Protein AF-0000000078881875 (afdb_homodimer)

Secondary structure (DSSP, 8-state):
-PPBPP-SEEESSSEEEEES--SS-EEEEEEEE--SSS-EEEEEEES-TTTEEEESSEEEEPTT-EEEEEEEEPP----TTS----EEEEEEEEPPSS---HHHHHHH--GGG-EEEEEEEEEE-----/-PPBPP-SEEESSSEEEEES--SS-EEEEEEEE--SSS-EEEEEEES-TTTEEEESSEEEEPTT-EEEEEEEEPP----TTS----EEEEEEEEPPSS---HHHHHHH--GGG-EEEEEEEEEE-----

InterPro domains:
  IPR000535 Major sperm protein (MSP) domain [PF00635] (8-108)
  IPR000535 Major sperm protein (MSP) domain [PS50202] (7-124)
  IPR008962 PapD-like superfamily [SSF49354] (3-127)
  IPR013783 Immunoglobulin-like fold [G3DSA:2.60.40.10] (1-125)
  IPR016763 Vesicle-associated membrane-protein-associated protein [PTHR10809] (6-127)

pLDDT: mean 89.86, std 11.67, range [42.72, 98.88]

Structure (mmCIF, N/CA/C/O backbone):
data_AF-0000000078881875-model_v1
#
loop_
_entity.id
_entity.type
_entity.pdbx_description
1 polymer 'MSP domain-containing protein'
#
loop_
_atom_site.group_PDB
_atom_site.id
_atom_site.type_symbol
_atom_site.label_atom_id
_atom_site.label_alt_id
_atom_site.label_comp_id
_atom_site.label_asym_id
_atom_site.label_entity_id
_atom_site.label_seq_id
_atom_site.pdbx_PDB_ins_code
_atom_site.Cartn_x
_atom_site.Cartn_y
_atom_site.Cartn_z
_atom_site.occupancy
_atom_site.B_iso_or_equiv
_atom_site.auth_seq_id
_atom_site.auth_comp_id
_atom_site.auth_asym_id
_atom_site.auth_atom_id
_atom_site.pdbx_PDB_model_num
ATOM 1 N N . MET A 1 1 ? -17.672 29.766 4.898 1 43.81 1 MET A N 1
ATOM 2 C CA . MET A 1 1 ? -17.312 29.375 6.262 1 43.81 1 MET A CA 1
ATOM 3 C C . MET A 1 1 ? -15.859 28.938 6.348 1 43.81 1 MET A C 1
ATOM 5 O O . MET A 1 1 ? -15.305 28.422 5.375 1 43.81 1 MET A O 1
ATOM 9 N N . ALA A 1 2 ? -15.109 29.375 7.23 1 56.81 2 ALA A N 1
ATOM 10 C CA . ALA A 1 2 ? -13.664 29.172 7.273 1 56.81 2 ALA A CA 1
ATOM 11 C C . ALA A 1 2 ? -13.32 27.688 7.422 1 56.81 2 ALA A C 1
ATOM 13 O O . ALA A 1 2 ? -14.008 26.953 8.133 1 56.81 2 ALA A O 1
ATOM 14 N N . LYS A 1 3 ? -12.555 27.094 6.582 1 71.88 3 LYS A N 1
ATOM 15 C CA . LYS A 1 3 ? -12.148 25.688 6.656 1 71.88 3 LYS A CA 1
ATOM 16 C C . LYS A 1 3 ? -11.555 25.359 8.023 1 71.88 3 LYS A C 1
ATOM 18 O O . LYS A 1 3 ? -10.82 26.172 8.602 1 71.88 3 LYS A O 1
ATOM 23 N N . GLN A 1 4 ? -12.047 24.406 8.586 1 83.56 4 GLN A N 1
ATOM 24 C CA . GLN A 1 4 ? -11.547 24 9.891 1 83.56 4 GLN A CA 1
ATOM 25 C C . GLN A 1 4 ? -10.055 23.703 9.844 1 83.56 4 GLN A C 1
ATOM 27 O O . GLN A 1 4 ? -9.555 23.125 8.883 1 83.56 4 GLN A O 1
ATOM 32 N N . GLU A 1 5 ? -9.43 24.172 10.906 1 90.31 5 GLU A N 1
ATOM 33 C CA . GLU A 1 5 ? -7.988 23.938 11.008 1 90.31 5 GLU A CA 1
ATOM 34 C C . GLU A 1 5 ? -7.68 22.484 11.305 1 90.31 5 GLU A C 1
ATOM 36 O O . GLU A 1 5 ? -8.367 21.844 12.094 1 90.31 5 GLU A O 1
ATOM 41 N N . GLN A 1 6 ? -6.617 21.984 10.781 1 95 6 GLN A N 1
ATOM 42 C CA . GLN A 1 6 ? -6.168 20.609 10.992 1 95 6 GLN A CA 1
ATOM 43 C C . GLN A 1 6 ? -5.809 20.375 12.453 1 95 6 GLN A C 1
ATOM 45 O O . GLN A 1 6 ? -4.969 21.078 13.016 1 95 6 GLN A O 1
ATOM 50 N N . VAL A 1 7 ? -6.418 19.391 13.008 1 95.88 7 VAL A N 1
ATOM 51 C CA . VAL A 1 7 ? -6.211 19.109 14.43 1 95.88 7 VAL A CA 1
ATOM 52 C C . VAL A 1 7 ? -4.945 18.281 14.609 1 95.88 7 VAL A C 1
ATOM 54 O O . VAL A 1 7 ? -4.246 18.406 15.617 1 95.88 7 VAL A O 1
ATOM 57 N N . LEU A 1 8 ? -4.652 17.438 13.656 1 97.94 8 LEU A N 1
ATOM 58 C CA . LEU A 1 8 ? -3.475 16.578 13.781 1 97.94 8 LEU A CA 1
ATOM 59 C C . LEU A 1 8 ? -2.203 17.359 13.469 1 97.94 8 LEU A C 1
ATOM 61 O O . LEU A 1 8 ? -2.197 18.219 12.57 1 97.94 8 LEU A O 1
ATOM 65 N N . LYS A 1 9 ? -1.218 17.047 14.219 1 98.5 9 LYS A N 1
ATOM 66 C CA . LYS A 1 9 ? 0.11 17.562 13.906 1 98.5 9 LYS A CA 1
ATOM 67 C C . LYS A 1 9 ? 0.869 16.609 12.977 1 98.5 9 LYS A C 1
ATOM 69 O O . LYS A 1 9 ? 1.176 15.484 13.352 1 98.5 9 LYS A O 1
ATOM 74 N N . LEU A 1 10 ? 1.116 17.109 11.828 1 98.56 10 LEU A N 1
ATOM 75 C CA . LEU A 1 10 ? 1.811 16.312 10.836 1 98.56 10 LEU A CA 1
ATOM 76 C C . LEU A 1 10 ? 3.312 16.562 10.867 1 98.56 10 LEU A C 1
ATOM 78 O O . LEU A 1 10 ? 3.742 17.719 11.023 1 98.56 10 LEU A O 1
ATOM 82 N N . ASP A 1 11 ? 4.031 15.492 10.805 1 98.44 11 ASP A N 1
ATOM 83 C CA . ASP A 1 11 ? 5.484 15.586 10.688 1 98.44 11 ASP A CA 1
ATOM 84 C C . ASP A 1 11 ? 6.008 14.656 9.594 1 98.44 11 ASP A C 1
ATOM 86 O O . ASP A 1 11 ? 6 13.43 9.758 1 98.44 11 ASP A O 1
ATOM 90 N N . PRO A 1 12 ? 6.605 15.164 8.57 1 98.06 12 PRO A N 1
ATOM 91 C CA . PRO A 1 12 ? 6.754 16.578 8.203 1 98.06 12 PRO A CA 1
ATOM 92 C C . PRO A 1 12 ? 5.418 17.25 7.926 1 98.06 12 PRO A C 1
ATOM 94 O O . PRO A 1 12 ? 4.434 16.578 7.602 1 98.06 12 PRO A O 1
ATOM 97 N N . ALA A 1 13 ? 5.379 18.594 7.879 1 96.06 13 ALA A N 1
ATOM 98 C CA . ALA A 1 13 ? 4.117 19.328 7.848 1 96.06 13 ALA A CA 1
ATOM 99 C C . ALA A 1 13 ? 3.754 19.734 6.422 1 96.06 13 ALA A C 1
ATOM 101 O O . ALA A 1 13 ? 2.572 19.828 6.078 1 96.06 13 ALA A O 1
ATOM 102 N N . ILE A 1 14 ? 4.766 19.906 5.602 1 95.69 14 ILE A N 1
ATOM 103 C CA . ILE A 1 14 ? 4.445 20.578 4.34 1 95.69 14 ILE A CA 1
ATOM 104 C C . ILE A 1 14 ? 4.984 19.75 3.172 1 95.69 14 ILE A C 1
ATOM 106 O O . ILE A 1 14 ? 4.453 19.812 2.061 1 95.69 14 ILE A O 1
ATOM 110 N N . GLU A 1 15 ? 6.094 19 3.463 1 96.94 15 GLU A N 1
ATOM 111 C CA . GLU A 1 15 ? 6.746 18.328 2.352 1 96.94 15 GLU A CA 1
ATOM 112 C C . GLU A 1 15 ? 7.129 16.891 2.729 1 96.94 15 GLU A C 1
ATOM 114 O O . GLU A 1 15 ? 7.688 16.656 3.803 1 96.94 15 GLU A O 1
ATOM 119 N N . LEU A 1 16 ? 6.844 16.016 1.847 1 97.19 16 LEU A N 1
ATOM 120 C CA . LEU A 1 16 ? 7.328 14.648 1.956 1 97.19 16 LEU A CA 1
ATOM 121 C C . LEU A 1 16 ? 8.492 14.406 1.002 1 97.19 16 LEU A C 1
ATOM 123 O O . LEU A 1 16 ? 8.352 14.562 -0.212 1 97.19 16 LEU A O 1
ATOM 127 N N . LYS A 1 17 ? 9.562 14.031 1.502 1 96.56 17 LYS A N 1
ATOM 128 C CA . LYS A 1 17 ? 10.773 13.867 0.701 1 96.56 17 LYS A CA 1
ATOM 129 C C . LYS A 1 17 ? 11.023 12.391 0.388 1 96.56 17 LYS A C 1
ATOM 131 O O . LYS A 1 17 ? 10.836 11.531 1.248 1 96.56 17 LYS A O 1
ATOM 136 N N . PHE A 1 18 ? 11.359 12.156 -0.786 1 96.44 18 PHE A N 1
ATOM 137 C CA . PHE A 1 18 ? 11.781 10.844 -1.264 1 96.44 18 PHE A CA 1
ATOM 138 C C . PHE A 1 18 ? 13.188 10.906 -1.849 1 96.44 18 PHE A C 1
ATOM 140 O O . PHE A 1 18 ? 13.461 11.711 -2.744 1 96.44 18 PHE A O 1
ATOM 147 N N . A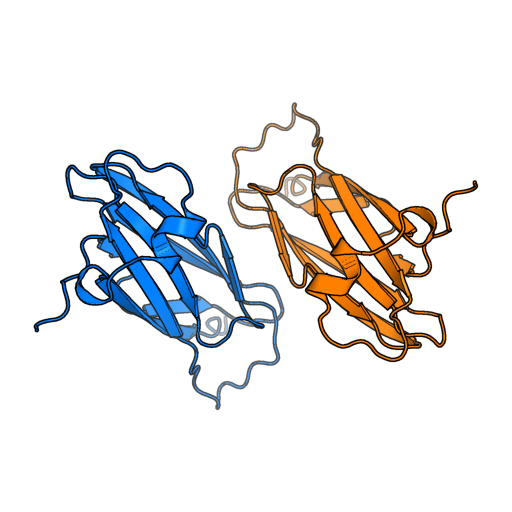RG A 1 19 ? 14.016 10 -1.391 1 94.31 19 ARG A N 1
ATOM 148 C CA . ARG A 1 19 ? 15.398 10.008 -1.841 1 94.31 19 ARG A CA 1
ATOM 149 C C . ARG A 1 19 ? 15.648 8.906 -2.865 1 94.31 19 ARG A C 1
ATOM 151 O O . ARG A 1 19 ? 15.461 7.727 -2.57 1 94.31 19 ARG A O 1
ATOM 158 N N . GLY A 1 20 ? 16.156 9.328 -4.004 1 91.5 20 GLY A N 1
ATOM 159 C CA . GLY A 1 20 ? 16.406 8.406 -5.094 1 91.5 20 GLY A CA 1
ATOM 160 C C . GLY A 1 20 ? 17.562 7.457 -4.816 1 91.5 20 GLY A C 1
ATOM 161 O O . GLY A 1 20 ? 18.078 7.41 -3.697 1 91.5 20 GLY A O 1
ATOM 162 N N . PRO A 1 21 ? 17.844 6.648 -5.949 1 91 21 PRO A N 1
ATOM 163 C CA . PRO A 1 21 ? 17.688 6.781 -7.402 1 91 21 PRO A CA 1
ATOM 164 C C . PRO A 1 21 ? 16.328 6.293 -7.891 1 91 21 PRO A C 1
ATOM 166 O O . PRO A 1 21 ? 16.094 6.215 -9.102 1 91 21 PRO A O 1
ATOM 169 N N . PHE A 1 22 ? 15.375 5.879 -7.195 1 93.5 22 PHE A N 1
ATOM 170 C CA . PHE A 1 22 ? 13.984 5.543 -7.449 1 93.5 22 PHE A CA 1
ATOM 171 C C . PHE A 1 22 ? 13.875 4.289 -8.305 1 93.5 22 PHE A C 1
ATOM 173 O O . PHE A 1 22 ? 12.914 4.125 -9.062 1 93.5 22 PHE A O 1
ATOM 180 N N . THR A 1 23 ? 14.945 3.504 -8.336 1 92.19 23 THR A N 1
ATOM 181 C CA . THR A 1 23 ? 14.93 2.246 -9.078 1 92.19 23 THR A CA 1
ATOM 182 C C . THR A 1 23 ? 14.273 1.143 -8.25 1 92.19 23 THR A C 1
ATOM 184 O O . THR A 1 23 ? 13.953 0.075 -8.773 1 92.19 23 THR A O 1
ATOM 187 N N . GLU A 1 24 ? 14.148 1.383 -7.012 1 92.12 24 GLU A N 1
ATOM 188 C CA . GLU A 1 24 ? 13.422 0.524 -6.082 1 92.12 24 GLU A CA 1
ATOM 189 C C . GLU A 1 24 ? 12.367 1.313 -5.312 1 92.12 24 GLU A C 1
ATOM 191 O O . GLU A 1 24 ? 12.312 2.541 -5.406 1 92.12 24 GLU A O 1
ATOM 196 N N . VAL A 1 25 ? 11.602 0.597 -4.629 1 94.75 25 VAL A N 1
ATOM 197 C CA . VAL A 1 25 ? 10.602 1.271 -3.811 1 94.75 25 VAL A CA 1
ATOM 198 C C . VAL A 1 25 ? 11.289 2.197 -2.811 1 94.75 25 VAL A C 1
ATOM 200 O O . VAL A 1 25 ? 12.258 1.803 -2.152 1 94.75 25 VAL A O 1
ATOM 203 N N . VAL A 1 26 ? 10.828 3.436 -2.729 1 96.06 26 VAL A N 1
ATOM 204 C CA . VAL A 1 26 ? 11.336 4.406 -1.764 1 96.06 26 VAL A CA 1
ATOM 205 C C . VAL A 1 26 ? 10.266 4.707 -0.721 1 96.06 26 VAL A C 1
ATOM 207 O O . VAL A 1 26 ? 9.109 4.965 -1.066 1 96.06 26 VAL A O 1
ATOM 210 N N . THR A 1 27 ? 10.648 4.668 0.576 1 96.38 27 THR A N 1
ATOM 211 C CA . THR A 1 27 ? 9.68 4.898 1.641 1 96.38 27 THR A CA 1
ATOM 212 C C . THR A 1 27 ? 9.961 6.223 2.352 1 96.38 27 THR A C 1
ATOM 214 O O . THR A 1 27 ? 11.117 6.547 2.633 1 96.38 27 THR A O 1
ATOM 217 N N . SER A 1 28 ? 8.961 6.988 2.52 1 97.06 28 SER A N 1
ATOM 218 C CA . SER A 1 28 ? 8.953 8.133 3.418 1 97.06 28 SER A CA 1
ATOM 219 C C . SER A 1 28 ? 7.922 7.957 4.531 1 97.06 28 SER A C 1
ATOM 221 O O . SER A 1 28 ? 6.934 7.242 4.355 1 97.06 28 SER A O 1
ATOM 223 N N . SER A 1 29 ? 8.188 8.539 5.609 1 97.06 29 SER A N 1
ATOM 224 C CA . SER A 1 29 ? 7.293 8.375 6.754 1 97.06 29 SER A CA 1
ATOM 225 C C . SER A 1 29 ? 6.602 9.695 7.102 1 97.06 29 SER A C 1
ATOM 227 O O . SER A 1 29 ? 7.219 10.758 7.043 1 97.06 29 SER A O 1
ATOM 229 N N . LEU A 1 30 ? 5.371 9.609 7.516 1 98 30 LEU A N 1
ATOM 230 C CA . LEU A 1 30 ? 4.555 10.719 7.992 1 98 30 LEU A CA 1
ATOM 231 C C . LEU A 1 30 ? 3.969 10.414 9.367 1 98 30 LEU A C 1
ATOM 233 O O . LEU A 1 30 ? 3.225 9.438 9.523 1 98 30 LEU A O 1
ATOM 237 N N . ARG A 1 31 ? 4.305 11.164 10.289 1 98.56 31 ARG A N 1
ATOM 238 C CA . ARG A 1 31 ? 3.764 10.992 11.641 1 98.56 31 ARG A CA 1
ATOM 239 C C . ARG A 1 31 ? 2.547 11.883 11.859 1 98.56 31 ARG A C 1
ATOM 241 O O . ARG A 1 31 ? 2.604 13.086 11.617 1 98.56 31 ARG A O 1
ATOM 248 N N . LEU A 1 32 ? 1.487 11.328 12.305 1 98.56 32 LEU A N 1
ATOM 249 C CA . LEU A 1 32 ? 0.265 12.031 12.672 1 98.56 32 LEU A CA 1
ATOM 250 C C . LEU A 1 32 ? 0.053 11.992 14.188 1 98.56 32 LEU A C 1
ATOM 252 O O . LEU A 1 32 ? -0.296 10.953 14.742 1 98.56 32 LEU A O 1
ATOM 256 N N . ALA A 1 33 ? 0.194 13.109 14.797 1 98.88 33 ALA A N 1
ATOM 257 C CA . ALA A 1 33 ? 0.025 13.18 16.25 1 98.88 33 ALA A CA 1
ATOM 258 C C . ALA A 1 33 ? -1.267 13.906 16.609 1 98.88 33 ALA A C 1
ATOM 260 O O . ALA A 1 33 ? -1.594 14.938 16.016 1 98.88 33 ALA A O 1
ATOM 261 N N . ASN A 1 34 ? -2 13.391 17.578 1 98.69 34 ASN A N 1
ATOM 262 C CA . ASN A 1 34 ? -3.266 13.938 18.047 1 98.69 34 ASN A CA 1
ATOM 263 C C . ASN A 1 34 ? -3.104 14.641 19.406 1 98.69 34 ASN A C 1
ATOM 265 O O . ASN A 1 34 ? -3.047 13.984 20.438 1 98.69 34 ASN A O 1
ATOM 269 N N . PRO A 1 35 ? -3.025 15.914 19.344 1 98.44 35 PRO A N 1
ATOM 270 C CA . PRO A 1 35 ? -2.861 16.625 20.609 1 98.44 35 PRO A CA 1
ATOM 271 C C . PRO A 1 35 ? -4.18 16.812 21.359 1 98.44 35 PRO A C 1
ATOM 273 O O . PRO A 1 35 ? -4.191 17.344 22.469 1 98.44 35 PRO A O 1
ATOM 276 N N . SER A 1 36 ? -5.227 16.422 20.797 1 97.56 36 SER A N 1
ATOM 277 C CA . SER A 1 36 ? -6.539 16.672 21.375 1 97.56 36 SER A CA 1
ATOM 278 C C . SER A 1 36 ? -6.941 15.547 22.328 1 97.56 36 SER A C 1
ATOM 280 O O . SER A 1 36 ? -6.203 14.578 22.5 1 97.56 36 SER A O 1
ATOM 282 N N . GLU A 1 37 ? -8.133 15.742 22.969 1 97.19 37 GLU A N 1
ATOM 283 C CA . GLU A 1 37 ? -8.672 14.758 23.891 1 97.19 37 GLU A CA 1
ATOM 284 C C . GLU A 1 37 ? -9.758 13.914 23.25 1 97.19 37 GLU A C 1
ATOM 286 O O . GLU A 1 37 ? -10.469 13.172 23.922 1 97.19 37 GLU A O 1
ATOM 291 N N . LYS A 1 38 ? -9.867 14.062 21.984 1 94.88 38 LYS A N 1
ATOM 292 C CA . LYS A 1 38 ? -10.859 13.32 21.219 1 94.88 38 LYS A CA 1
ATOM 293 C C . LYS A 1 38 ? -10.195 12.383 20.219 1 94.88 38 LYS A C 1
ATOM 295 O O . LYS A 1 38 ? -9.062 12.617 19.797 1 94.88 38 LYS A O 1
ATOM 300 N N . ARG A 1 39 ? -10.922 11.391 19.844 1 94.81 39 ARG A N 1
ATOM 301 C CA . ARG A 1 39 ? -10.461 10.523 18.766 1 94.81 39 ARG A CA 1
ATOM 302 C C . ARG A 1 39 ? -10.562 11.234 17.422 1 94.81 39 ARG A C 1
ATOM 304 O O . ARG A 1 39 ? -11.539 11.945 17.156 1 94.81 39 ARG A O 1
ATOM 311 N N . VAL A 1 40 ? -9.602 11.086 16.594 1 94.38 40 VAL A N 1
ATOM 312 C CA . VAL A 1 40 ? -9.57 11.75 15.297 1 94.38 40 VAL A CA 1
ATOM 313 C C . VAL A 1 40 ? -9.438 10.711 14.188 1 94.38 40 VAL A C 1
ATOM 315 O O . VAL A 1 40 ? -8.523 9.891 14.195 1 94.38 40 VAL A O 1
ATOM 318 N N . CYS A 1 41 ? -10.328 10.695 13.281 1 93.44 41 CYS A N 1
ATOM 319 C CA . CYS A 1 41 ? -10.234 9.867 12.078 1 93.44 41 CYS A CA 1
ATOM 320 C C . CYS A 1 41 ? -9.391 10.547 11.016 1 93.44 41 CYS A C 1
ATOM 322 O O . CYS A 1 41 ? -9.422 11.766 10.875 1 93.44 41 CYS A O 1
ATOM 324 N N . PHE A 1 42 ? -8.664 9.773 10.312 1 95.94 42 PHE A N 1
ATOM 325 C CA . PHE A 1 42 ? -7.895 10.359 9.219 1 95.94 42 PHE A CA 1
ATOM 326 C C . PHE A 1 42 ? -8.023 9.516 7.957 1 95.94 42 PHE A C 1
ATOM 328 O O . PHE A 1 42 ? -8.281 8.312 8.031 1 95.94 42 PHE A O 1
ATOM 335 N N . LYS A 1 43 ? -7.84 10.109 6.805 1 96 43 LYS A N 1
ATOM 336 C CA . LYS A 1 43 ? -7.645 9.523 5.48 1 96 43 LYS A CA 1
ATOM 337 C C . LYS A 1 43 ? -6.516 10.227 4.73 1 96 43 LYS A C 1
ATOM 339 O O . LYS A 1 43 ? -6.426 11.453 4.738 1 96 43 LYS A O 1
ATOM 344 N N . VAL A 1 44 ? -5.656 9.484 4.156 1 97.38 44 VAL A N 1
ATOM 345 C CA . VAL A 1 44 ? -4.582 10.023 3.324 1 97.38 44 VAL A CA 1
ATOM 346 C C . VAL A 1 44 ? -4.926 9.82 1.851 1 97.38 44 VAL A C 1
ATOM 348 O O . VAL A 1 44 ? -5.191 8.703 1.415 1 97.38 44 VAL A O 1
ATOM 351 N N . LYS A 1 45 ? -4.961 10.898 1.104 1 96.56 45 LYS A N 1
ATOM 352 C CA . LYS A 1 45 ? -5.223 10.898 -0.333 1 96.56 45 LYS A CA 1
ATOM 353 C C . LYS A 1 45 ? -4.012 11.398 -1.113 1 96.56 45 LYS A C 1
ATOM 355 O O . LYS A 1 45 ? -3.172 12.117 -0.57 1 96.56 45 LYS A O 1
ATOM 360 N N . THR A 1 46 ? -3.938 11.008 -2.32 1 97.88 46 THR A N 1
ATOM 361 C CA . THR A 1 46 ? -2.838 11.469 -3.158 1 97.88 46 THR A CA 1
ATOM 362 C C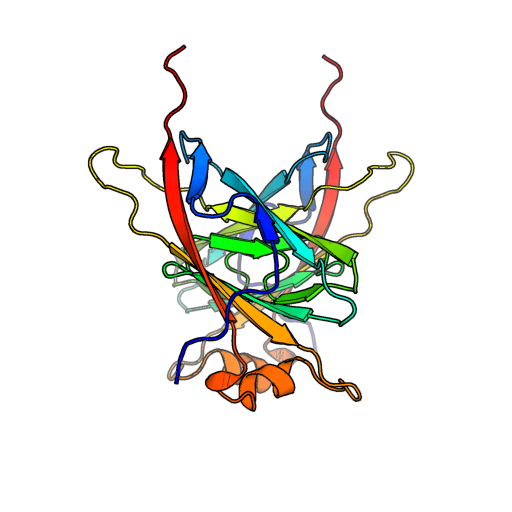 . THR A 1 46 ? -3.324 11.758 -4.578 1 97.88 46 THR A C 1
ATOM 364 O O . THR A 1 46 ? -4.32 11.18 -5.023 1 97.88 46 THR A O 1
ATOM 367 N N . THR A 1 47 ? -2.6 12.617 -5.227 1 97.81 47 THR A N 1
ATOM 368 C CA . THR A 1 47 ? -2.906 12.961 -6.613 1 97.81 47 THR A CA 1
ATOM 369 C C . THR A 1 47 ? -2.391 11.883 -7.562 1 97.81 47 THR A C 1
ATOM 371 O O . THR A 1 47 ? -2.68 11.914 -8.758 1 97.81 47 THR A O 1
ATOM 374 N N . ALA A 1 48 ? -1.576 10.969 -7.051 1 95.94 48 ALA A N 1
ATOM 375 C CA . ALA A 1 48 ? -0.972 9.938 -7.887 1 95.94 48 ALA A CA 1
ATOM 376 C C . ALA A 1 48 ? -1.147 8.555 -7.266 1 95.94 48 ALA A C 1
ATOM 378 O O . ALA A 1 48 ? -0.165 7.879 -6.957 1 95.94 48 ALA A O 1
ATOM 379 N N . PRO A 1 49 ? -2.367 8.039 -7.219 1 95.25 49 PRO A N 1
ATOM 380 C CA . PRO A 1 49 ? -2.66 6.801 -6.488 1 95.25 49 PRO A CA 1
ATOM 381 C C . PRO A 1 49 ? -2.021 5.57 -7.133 1 95.25 49 PRO A C 1
ATOM 383 O O . PRO A 1 49 ? -1.854 4.543 -6.473 1 95.25 49 PRO A O 1
ATOM 386 N N . LYS A 1 50 ? -1.637 5.641 -8.352 1 92.75 50 LYS A N 1
ATOM 387 C CA . LYS A 1 50 ? -1.021 4.5 -9.023 1 92.75 50 LYS A CA 1
ATOM 388 C C . LYS A 1 50 ? 0.456 4.379 -8.656 1 92.75 50 LYS A C 1
ATOM 390 O O . LYS A 1 50 ? 1.067 3.328 -8.859 1 92.75 50 LYS A O 1
ATOM 395 N N . ARG A 1 51 ? 1.073 5.434 -8.125 1 94.56 51 ARG A N 1
ATOM 396 C CA . ARG A 1 51 ? 2.512 5.469 -7.887 1 94.56 51 ARG A CA 1
ATOM 397 C C . ARG A 1 51 ? 2.832 5.199 -6.418 1 94.56 51 ARG A C 1
ATOM 399 O O . ARG A 1 51 ? 3.982 4.922 -6.07 1 94.56 51 ARG A O 1
ATOM 406 N N . TYR A 1 52 ? 1.827 5.332 -5.605 1 97.44 52 TYR A N 1
ATOM 407 C CA . TYR A 1 52 ? 2.123 5.281 -4.18 1 97.44 52 TYR A CA 1
ATOM 408 C C . TYR A 1 52 ? 1.308 4.191 -3.492 1 97.44 52 TYR A C 1
ATOM 410 O O . TYR A 1 52 ? 0.204 3.861 -3.934 1 97.44 52 TYR A O 1
ATOM 418 N N . CYS A 1 53 ? 1.889 3.637 -2.477 1 96.69 53 CYS A N 1
ATOM 419 C CA . CYS A 1 53 ? 1.178 2.879 -1.454 1 96.69 53 CYS A CA 1
ATOM 420 C C . CYS A 1 53 ? 1.287 3.557 -0.095 1 96.69 53 CYS A C 1
ATOM 422 O O . CYS A 1 53 ? 2.361 4.027 0.284 1 96.69 53 CYS A O 1
ATOM 424 N N . VAL A 1 54 ? 0.226 3.717 0.516 1 97.81 54 VAL A N 1
ATOM 425 C CA . VAL A 1 54 ? 0.173 4.383 1.812 1 97.81 54 VAL A CA 1
ATOM 426 C C . VAL A 1 54 ? -0.401 3.432 2.859 1 97.81 54 VAL A C 1
ATOM 428 O O . VAL A 1 54 ? -1.499 2.898 2.686 1 97.81 54 VAL A O 1
ATOM 431 N N . ARG A 1 55 ? 0.366 3.229 4.039 1 97.25 55 ARG A N 1
ATOM 432 C CA . ARG A 1 55 ? -0.129 2.326 5.074 1 97.25 55 ARG A CA 1
ATOM 433 C C . ARG A 1 55 ? 0.193 2.861 6.465 1 97.25 55 ARG A C 1
ATOM 435 O O . ARG A 1 55 ? 1.356 3.113 6.785 1 97.25 55 ARG A O 1
ATOM 442 N N . PRO A 1 56 ? -0.837 3.027 7.328 1 96.25 56 PRO A N 1
ATOM 443 C CA . PRO A 1 56 ? -2.254 2.977 6.961 1 96.25 56 PRO A CA 1
ATOM 444 C C . PRO A 1 56 ? -2.703 4.207 6.176 1 96.25 56 PRO A C 1
ATOM 446 O O . PRO A 1 56 ? -2.139 5.289 6.34 1 96.25 56 PRO A O 1
ATOM 449 N N . ASN A 1 57 ? -3.711 4.012 5.328 1 96.12 57 ASN A N 1
ATOM 450 C CA . ASN A 1 57 ? -4.207 5.156 4.57 1 96.12 57 ASN A CA 1
ATOM 451 C C . ASN A 1 57 ? -5.383 5.828 5.277 1 96.12 57 ASN A C 1
ATOM 453 O O . ASN A 1 57 ? -5.793 6.926 4.902 1 96.12 57 ASN A O 1
ATOM 457 N N . SER A 1 58 ? -5.945 5.109 6.164 1 95.5 58 SER A N 1
ATOM 458 C CA . SER A 1 58 ? -7.02 5.625 7.008 1 95.5 58 SER A CA 1
ATOM 459 C C . SER A 1 58 ? -7 4.977 8.383 1 95.5 58 SER A C 1
ATOM 461 O O . SER A 1 58 ? -6.402 3.916 8.57 1 95.5 58 SER A O 1
ATOM 463 N N . GLY A 1 59 ? -7.594 5.641 9.328 1 94.69 59 GLY A N 1
ATOM 464 C CA . GLY A 1 59 ? -7.648 5.105 10.68 1 94.69 59 GLY A CA 1
ATOM 465 C C . GLY A 1 59 ? -8.086 6.133 11.711 1 94.69 59 GLY A C 1
ATOM 466 O O . GLY A 1 59 ? -8.711 7.137 11.359 1 94.69 59 GLY A O 1
ATOM 467 N N . ILE A 1 60 ? -7.848 5.742 12.945 1 95.19 60 ILE A N 1
ATOM 468 C CA . ILE A 1 60 ? -8.172 6.602 14.078 1 95.19 60 ILE A CA 1
ATOM 469 C C . ILE A 1 60 ? -6.914 6.855 14.906 1 95.19 60 ILE A C 1
ATOM 471 O O . ILE A 1 60 ? -6.133 5.934 15.156 1 95.19 60 ILE A O 1
ATOM 475 N N . VAL A 1 61 ? -6.734 8.086 15.156 1 96.88 61 VAL A N 1
ATOM 476 C CA . VAL A 1 61 ? -5.688 8.453 16.109 1 96.88 61 VAL A CA 1
ATOM 477 C C . VAL A 1 61 ? -6.305 8.742 17.469 1 96.88 61 VAL A C 1
ATOM 479 O O . VAL A 1 61 ? -7.176 9.602 17.594 1 96.88 61 VAL A O 1
ATOM 482 N N . GLU A 1 62 ? -5.852 8.031 18.5 1 96.94 62 GLU A N 1
ATOM 483 C CA . GLU A 1 62 ? -6.375 8.18 19.844 1 96.94 62 GLU A CA 1
ATOM 484 C C . GLU A 1 62 ? -5.938 9.508 20.469 1 96.94 62 GLU A C 1
ATOM 486 O O . GLU A 1 62 ? -4.957 10.109 20.031 1 96.94 62 GLU A O 1
ATOM 491 N N . PRO A 1 63 ? -6.734 9.961 21.531 1 97.75 63 PRO A N 1
ATOM 492 C CA . PRO A 1 63 ? -6.316 11.172 22.234 1 97.75 63 PRO A CA 1
ATOM 493 C C . PRO A 1 63 ? -4.871 11.094 22.719 1 97.75 63 PRO A C 1
ATOM 495 O O . PRO A 1 63 ? -4.484 10.133 23.391 1 97.75 63 PRO A O 1
ATOM 498 N N . ASN A 1 64 ? -4.09 12.07 22.328 1 98.69 64 ASN A N 1
ATOM 499 C CA . ASN A 1 64 ? -2.689 12.211 22.719 1 98.69 64 ASN A CA 1
ATOM 500 C C . ASN A 1 64 ? -1.835 11.078 22.141 1 98.69 64 ASN A C 1
ATOM 502 O O . ASN A 1 64 ? -0.735 10.82 22.641 1 98.69 64 ASN A O 1
ATOM 506 N N . GLY A 1 65 ? -2.344 10.398 21.203 1 98.5 65 GLY A N 1
ATOM 507 C CA . GLY A 1 65 ? -1.626 9.344 20.516 1 98.5 65 GLY A CA 1
ATOM 508 C C . GLY A 1 65 ? -1.042 9.789 19.188 1 98.5 65 GLY A C 1
ATOM 509 O O . GLY A 1 65 ? -1.064 10.977 18.859 1 98.5 65 GLY A O 1
ATOM 510 N N . ALA A 1 66 ? -0.446 8.859 18.484 1 98.69 66 ALA A N 1
ATOM 511 C CA . ALA A 1 66 ? 0.13 9.117 17.172 1 98.69 66 ALA A CA 1
ATOM 512 C C . ALA A 1 66 ? 0.102 7.867 16.297 1 98.69 66 ALA A C 1
ATOM 514 O O . ALA A 1 66 ? 0.057 6.746 16.812 1 98.69 66 ALA A O 1
ATOM 515 N N . VAL A 1 67 ? 0.087 8.078 15.094 1 97.69 67 VAL A N 1
ATOM 516 C CA . VAL A 1 67 ? 0.171 7.008 14.109 1 97.69 67 VAL A CA 1
ATOM 517 C C . VAL A 1 67 ? 1.271 7.32 13.094 1 97.69 67 VAL A C 1
ATOM 519 O O . VAL A 1 67 ? 1.403 8.461 12.648 1 97.69 67 VAL A O 1
ATOM 522 N N . GLU A 1 68 ? 2.125 6.324 12.828 1 96.88 68 GLU A N 1
ATOM 523 C CA . GLU A 1 68 ? 3.125 6.438 11.766 1 96.88 68 GLU A CA 1
ATOM 524 C C . GLU A 1 68 ? 2.592 5.891 10.445 1 96.88 68 GLU A C 1
ATOM 526 O O . GLU A 1 68 ? 2.199 4.727 10.359 1 96.88 68 GLU A O 1
ATOM 531 N N . VAL A 1 69 ? 2.607 6.719 9.492 1 97.5 69 VAL A N 1
ATOM 532 C CA . VAL A 1 69 ? 2.141 6.348 8.156 1 97.5 69 VAL A CA 1
ATOM 533 C C . VAL A 1 69 ? 3.336 6.148 7.227 1 97.5 69 VAL A C 1
ATOM 535 O O . VAL A 1 69 ? 4.188 7.031 7.105 1 97.5 69 VAL A O 1
ATOM 538 N N . ALA A 1 70 ? 3.461 5.027 6.645 1 97.5 70 ALA A N 1
ATOM 539 C CA . ALA A 1 70 ? 4.477 4.773 5.625 1 97.5 70 ALA A CA 1
ATOM 540 C C . ALA A 1 70 ? 3.955 5.113 4.234 1 97.5 70 ALA A C 1
ATOM 542 O O . ALA A 1 70 ? 2.881 4.656 3.84 1 97.5 70 ALA A O 1
ATOM 543 N N . VAL A 1 71 ? 4.656 5.934 3.562 1 98.12 71 VAL A N 1
ATOM 544 C CA . VAL A 1 71 ? 4.371 6.301 2.178 1 98.12 71 VAL A CA 1
ATOM 545 C C . VAL A 1 71 ? 5.43 5.699 1.257 1 98.12 71 VAL A C 1
ATOM 547 O O . VAL A 1 71 ? 6.613 6.039 1.354 1 98.12 71 VAL A O 1
ATOM 550 N N . MET A 1 72 ? 4.961 4.809 0.404 1 97.75 72 MET A N 1
ATOM 551 C CA . MET A 1 72 ? 5.895 4.039 -0.415 1 97.75 72 MET A CA 1
ATOM 552 C C . MET A 1 72 ? 5.73 4.379 -1.892 1 97.75 72 MET A C 1
ATOM 554 O O . MET A 1 72 ? 4.68 4.117 -2.48 1 97.75 72 MET A O 1
ATOM 558 N N . LEU A 1 73 ? 6.82 4.891 -2.414 1 97.19 73 LEU A N 1
ATOM 559 C CA . LEU A 1 73 ? 6.855 5.273 -3.822 1 97.19 73 LEU A CA 1
ATOM 560 C C . LEU A 1 73 ? 7.371 4.125 -4.684 1 97.19 73 LEU A C 1
ATOM 562 O O . LEU A 1 73 ? 8.477 3.623 -4.457 1 97.19 73 LEU A O 1
ATOM 566 N N . GLN A 1 74 ? 6.574 3.707 -5.621 1 95.81 74 GLN A N 1
ATOM 567 C CA . GLN A 1 74 ? 6.965 2.646 -6.547 1 95.81 74 GLN A CA 1
ATOM 568 C C . GLN A 1 74 ? 8.055 3.123 -7.5 1 95.81 74 GLN A C 1
ATOM 570 O O . GLN A 1 74 ? 8.109 4.305 -7.844 1 95.81 74 GLN A O 1
ATOM 575 N N . PRO A 1 75 ? 8.914 2.178 -7.891 1 94.44 75 PRO A N 1
ATOM 576 C CA . PRO A 1 75 ? 9.992 2.555 -8.812 1 94.44 75 PRO A CA 1
ATOM 577 C C . PRO A 1 75 ? 9.469 3.162 -10.109 1 94.44 75 PRO A C 1
ATOM 579 O O . PRO A 1 75 ? 8.383 2.791 -10.578 1 94.44 75 PRO A O 1
ATOM 582 N N . PHE A 1 76 ? 10.281 4.066 -10.641 1 92.75 76 PHE A N 1
ATOM 583 C CA . PHE A 1 76 ? 9.969 4.68 -11.922 1 92.75 76 PHE A CA 1
ATOM 584 C C . PHE A 1 76 ? 11.219 5.273 -12.562 1 92.75 76 PHE A C 1
ATOM 586 O O . PHE A 1 76 ? 12.281 5.305 -11.945 1 92.75 76 PHE A O 1
ATOM 593 N N . GLU A 1 77 ? 11.039 5.605 -13.844 1 91.56 77 GLU A N 1
ATOM 594 C CA . GLU A 1 77 ? 12.125 6.293 -14.531 1 91.56 77 GLU A CA 1
ATOM 595 C C . GLU A 1 77 ? 12.141 7.781 -14.195 1 91.56 77 GLU A C 1
ATOM 597 O O . GLU A 1 77 ? 11.352 8.555 -14.742 1 91.56 77 GLU A O 1
ATOM 602 N N . TYR A 1 78 ? 13.031 8.062 -13.406 1 88.94 78 TYR A N 1
ATOM 603 C CA . TYR A 1 78 ? 13.094 9.43 -12.906 1 88.94 78 TYR A CA 1
ATOM 604 C C . TYR A 1 78 ? 13.766 10.352 -13.922 1 88.94 78 TYR A C 1
ATOM 606 O O . TYR A 1 78 ? 14.836 10.023 -14.453 1 88.94 78 TYR A O 1
ATOM 614 N N . ASP A 1 79 ? 13.125 11.469 -14.148 1 88.25 79 ASP A N 1
ATOM 615 C CA . ASP A 1 79 ? 13.664 12.555 -14.961 1 88.25 79 ASP A CA 1
ATOM 616 C C . ASP A 1 79 ? 13.898 13.805 -14.117 1 88.25 79 ASP A C 1
ATOM 618 O O . ASP A 1 79 ? 12.945 14.477 -13.711 1 88.25 79 ASP A O 1
ATOM 622 N N . PRO A 1 80 ? 15.156 14.078 -13.844 1 82.5 80 PRO A N 1
ATOM 623 C CA . PRO A 1 80 ? 15.461 15.227 -12.984 1 82.5 80 PRO A CA 1
ATOM 624 C C . PRO A 1 80 ? 14.898 16.531 -13.539 1 82.5 80 PRO A C 1
ATOM 626 O O . PRO A 1 80 ? 14.758 17.516 -12.797 1 82.5 80 PRO A O 1
ATOM 629 N N . LYS A 1 81 ? 14.562 16.516 -14.812 1 83.62 81 LYS A N 1
ATOM 630 C CA . LYS A 1 81 ? 14.023 17.734 -15.43 1 83.62 81 LYS A CA 1
ATOM 631 C C . LYS A 1 81 ? 12.555 17.922 -15.086 1 83.62 81 LYS A C 1
ATOM 633 O O . LYS A 1 81 ? 12.016 19.016 -15.227 1 83.62 81 LYS A O 1
ATOM 638 N N . GLU A 1 82 ? 11.969 16.797 -14.664 1 79.31 82 GLU A N 1
ATOM 639 C CA . GLU A 1 82 ? 10.547 16.859 -14.336 1 79.31 82 GLU A CA 1
ATOM 640 C C . GLU A 1 82 ? 10.328 17.047 -12.844 1 79.31 82 GLU A C 1
ATOM 642 O O . GLU A 1 82 ? 10.836 16.266 -12.031 1 79.31 82 GLU A O 1
ATOM 647 N N . LYS A 1 83 ? 9.812 18.219 -12.508 1 79.69 83 LYS A N 1
ATOM 648 C CA . LYS A 1 83 ? 9.469 18.438 -11.102 1 79.69 83 LYS A CA 1
ATOM 649 C C . LYS A 1 83 ? 8.352 17.484 -10.664 1 79.69 83 LYS A C 1
ATOM 651 O O . LYS A 1 83 ? 7.41 17.234 -11.414 1 79.69 83 LYS A O 1
ATOM 656 N N . ALA A 1 84 ? 8.625 17.047 -9.484 1 80.94 84 ALA A N 1
ATOM 657 C CA . ALA A 1 84 ? 7.566 16.188 -8.93 1 80.94 84 ALA A CA 1
ATOM 658 C C . ALA A 1 84 ? 6.289 17 -8.695 1 80.94 84 ALA A C 1
ATOM 660 O O . ALA A 1 84 ? 6.328 18.078 -8.094 1 80.94 84 ALA A O 1
ATOM 661 N N . LYS A 1 85 ? 5.172 16.547 -9.195 1 91.44 85 LYS A N 1
ATOM 662 C CA . LYS A 1 85 ? 3.9 17.234 -9.039 1 91.44 85 LYS A CA 1
ATOM 663 C C . LYS A 1 85 ? 2.949 16.453 -8.141 1 91.44 85 LYS A C 1
ATOM 665 O O . LYS A 1 85 ? 1.765 16.781 -8.047 1 91.44 85 LYS A O 1
ATOM 670 N N . HIS A 1 86 ? 3.514 15.492 -7.492 1 96.81 86 HIS A N 1
ATOM 671 C CA . HIS A 1 86 ? 2.656 14.672 -6.648 1 96.81 86 HIS A CA 1
ATOM 672 C C . HIS A 1 86 ? 2.367 15.359 -5.32 1 96.81 86 HIS A C 1
ATOM 674 O O . HIS A 1 86 ? 3.234 16.031 -4.762 1 96.81 86 HIS A O 1
ATOM 680 N N . LYS A 1 87 ? 1.166 15.172 -4.824 1 97.88 87 LYS A N 1
ATOM 681 C CA . LYS A 1 87 ? 0.743 15.742 -3.547 1 97.88 87 LYS A CA 1
ATOM 682 C C . LYS A 1 87 ? -0.039 14.719 -2.723 1 97.88 87 LYS A C 1
ATOM 684 O O . LYS A 1 87 ? -0.621 13.789 -3.275 1 97.88 87 LYS A O 1
ATOM 689 N N . PHE A 1 88 ? 0.014 14.938 -1.436 1 97.88 88 PHE A N 1
ATOM 690 C CA . PHE A 1 88 ? -0.818 14.195 -0.497 1 97.88 88 PHE A CA 1
ATOM 691 C C . PHE A 1 88 ? -1.734 15.141 0.277 1 97.88 88 PHE A C 1
ATOM 693 O O . PHE A 1 88 ? -1.378 16.297 0.53 1 97.88 88 PHE A O 1
ATOM 700 N N . MET A 1 89 ? -2.871 14.648 0.577 1 97.06 89 MET A N 1
ATOM 701 C CA . MET A 1 89 ? -3.828 15.344 1.438 1 97.06 89 MET A CA 1
ATOM 702 C C . MET A 1 89 ? -4.215 14.469 2.629 1 97.06 89 MET A C 1
ATOM 704 O O . MET A 1 89 ? -4.664 13.336 2.455 1 97.06 89 MET A O 1
ATOM 708 N N . VAL A 1 90 ? -3.961 14.969 3.797 1 96.81 90 VAL A N 1
ATOM 709 C CA . VAL A 1 90 ? -4.457 14.328 5.012 1 96.81 90 VAL A CA 1
ATOM 710 C C . VAL A 1 90 ? -5.773 14.977 5.438 1 96.81 90 VAL A C 1
ATOM 712 O O . VAL A 1 90 ? -5.801 16.156 5.812 1 96.81 90 VAL A O 1
ATOM 715 N N . GLN A 1 91 ? -6.816 14.203 5.355 1 95.38 91 GLN A N 1
ATOM 716 C CA . GLN A 1 91 ? -8.141 14.656 5.777 1 95.38 91 GLN A CA 1
ATOM 717 C C . GLN A 1 91 ? -8.531 14.047 7.117 1 95.38 91 GLN A C 1
ATOM 719 O O . GLN A 1 91 ? -8.312 12.852 7.352 1 95.38 91 GLN A O 1
ATOM 724 N N . THR A 1 92 ? -9.125 14.906 7.984 1 95.06 92 THR A N 1
ATOM 725 C CA . THR A 1 92 ? -9.445 14.406 9.32 1 95.06 92 THR A CA 1
ATOM 726 C C . THR A 1 92 ? -10.82 14.891 9.766 1 95.06 92 THR A C 1
ATOM 728 O O . THR A 1 92 ? -11.383 15.812 9.164 1 95.06 92 THR A O 1
ATOM 731 N N . MET A 1 93 ? -11.352 14.258 10.68 1 92.62 93 MET A N 1
ATOM 732 C CA . MET A 1 93 ? -12.547 14.656 11.414 1 92.62 93 MET A CA 1
ATOM 733 C C . MET A 1 93 ? -12.57 14.031 12.797 1 92.62 93 MET A C 1
ATOM 735 O O . MET A 1 93 ? -11.969 12.977 13.023 1 92.62 93 MET A O 1
ATOM 739 N N . PHE A 1 94 ? -13.25 14.68 13.672 1 91.19 94 PHE A N 1
ATOM 740 C CA . PHE A 1 94 ? -13.453 14.086 14.992 1 91.19 94 PHE A CA 1
ATOM 741 C C . PHE A 1 94 ? -14.391 12.891 14.906 1 91.19 94 PHE A C 1
ATOM 743 O O . PHE A 1 94 ? -15.406 12.938 14.211 1 91.19 94 PHE A O 1
ATOM 750 N N . ALA A 1 95 ? -13.969 11.805 15.57 1 88.69 95 ALA A N 1
ATOM 751 C CA . ALA A 1 95 ? -14.805 10.602 15.57 1 88.69 95 ALA A CA 1
ATOM 752 C C . ALA A 1 95 ? -16.078 10.82 16.375 1 88.69 95 ALA A C 1
ATOM 754 O O . ALA A 1 95 ? -16.062 11.398 17.453 1 88.69 95 ALA A O 1
ATOM 755 N N . PRO A 1 96 ? -17.141 10.391 15.797 1 81.12 96 PRO A N 1
ATOM 756 C CA . PRO A 1 96 ? -18.359 10.461 16.594 1 81.12 96 PRO A CA 1
ATOM 757 C C . PRO A 1 96 ? -18.391 9.445 17.719 1 81.12 96 PRO A C 1
ATOM 759 O O . PRO A 1 96 ? -17.672 8.445 17.688 1 81.12 96 PRO A O 1
ATOM 762 N N . ASP A 1 97 ? -19 9.703 18.875 1 74.06 97 ASP A N 1
ATOM 763 C CA . ASP A 1 97 ? -19.094 8.867 20.062 1 74.06 97 ASP A CA 1
ATOM 764 C C . ASP A 1 97 ? -19.594 7.465 19.719 1 74.06 97 ASP A C 1
ATOM 766 O O . ASP A 1 97 ? -19.203 6.484 20.359 1 74.06 97 ASP A O 1
ATOM 770 N N . ASN A 1 98 ? -20.438 7.297 18.891 1 64.5 98 ASN A N 1
ATOM 771 C CA . ASN A 1 98 ? -21.016 6.004 18.562 1 64.5 98 ASN A CA 1
ATOM 772 C C . ASN A 1 98 ? -20.406 5.41 17.297 1 64.5 98 ASN A C 1
ATOM 774 O O . ASN A 1 98 ? -21.062 5.32 16.266 1 64.5 98 ASN A O 1
ATOM 778 N N . ILE A 1 99 ? -19.094 5.434 17.203 1 60.22 99 ILE A N 1
ATOM 779 C CA . ILE A 1 99 ? -18.469 5.156 15.914 1 60.22 99 ILE A CA 1
ATOM 780 C C . ILE A 1 99 ? -18.672 3.688 15.555 1 60.22 99 ILE A C 1
ATOM 782 O O . ILE A 1 99 ? -18.266 2.795 16.297 1 60.22 99 ILE A O 1
ATOM 786 N N . THR A 1 100 ? -19.734 3.318 14.844 1 60.28 100 THR A N 1
ATOM 787 C CA . THR A 1 100 ? -19.797 1.946 14.352 1 60.28 100 THR A CA 1
ATOM 788 C C . THR A 1 100 ? -18.828 1.733 13.195 1 60.28 100 THR A C 1
ATOM 790 O O . THR A 1 100 ? -17.906 0.914 13.289 1 60.28 100 THR A O 1
ATOM 793 N N . ASP A 1 101 ? -19.25 2.119 11.898 1 63.31 101 ASP A N 1
ATOM 794 C CA . ASP A 1 101 ? -18.641 1.729 10.633 1 63.31 101 ASP A CA 1
ATOM 795 C C . ASP A 1 101 ? -17.859 2.889 10.023 1 63.31 101 ASP A C 1
ATOM 797 O O . ASP A 1 101 ? -18.453 3.855 9.539 1 63.31 101 ASP A O 1
ATOM 801 N N . GLN A 1 102 ? -16.531 2.938 10.133 1 65.62 102 GLN A N 1
ATOM 802 C CA . GLN A 1 102 ? -15.633 3.988 9.656 1 65.62 102 GLN A CA 1
ATOM 803 C C . GLN A 1 102 ? -15.938 4.355 8.203 1 65.62 102 GLN A C 1
ATOM 805 O O . GLN A 1 102 ? -15.953 5.535 7.848 1 65.62 102 GLN A O 1
ATOM 810 N N . GLU A 1 103 ? -16.141 3.379 7.473 1 68.88 103 GLU A N 1
ATOM 811 C CA . GLU A 1 103 ? -16.438 3.67 6.07 1 68.88 103 GLU A CA 1
ATOM 812 C C . GLU A 1 103 ? -17.672 4.559 5.938 1 68.88 103 GLU A C 1
ATOM 814 O O . GLU A 1 103 ? -17.688 5.484 5.125 1 68.88 103 GLU A O 1
ATOM 819 N N . ASN A 1 104 ? -18.656 4.316 6.688 1 74.56 104 ASN A N 1
ATOM 820 C CA . ASN A 1 104 ? -19.891 5.094 6.641 1 74.56 104 ASN A CA 1
ATOM 821 C C . ASN A 1 104 ? -19.688 6.508 7.176 1 74.56 104 ASN A C 1
ATOM 823 O O . ASN A 1 104 ? -20.328 7.449 6.719 1 74.56 104 ASN A O 1
ATOM 827 N N . LEU A 1 105 ? -18.703 6.668 7.988 1 76.44 105 LEU A N 1
ATOM 828 C CA . LEU A 1 105 ? -18.406 7.961 8.602 1 76.44 105 LEU A CA 1
ATOM 829 C C . LEU A 1 105 ? -17.906 8.953 7.555 1 76.44 105 LEU A C 1
ATOM 831 O O . LEU A 1 105 ? -18.375 10.102 7.512 1 76.44 105 LEU A O 1
ATOM 835 N N . TRP A 1 106 ? -17.109 8.57 6.695 1 81.62 106 TRP A N 1
ATOM 836 C CA . TRP A 1 106 ? -16.547 9.461 5.691 1 81.62 106 TRP A CA 1
ATOM 837 C C . TRP A 1 106 ? -17.578 9.805 4.621 1 81.62 106 TRP A C 1
ATOM 839 O O . TRP A 1 106 ? -17.562 10.906 4.07 1 81.62 106 TRP A O 1
ATOM 849 N N . ARG A 1 107 ? -18.438 8.773 4.297 1 80.25 107 ARG A N 1
ATOM 850 C CA . ARG A 1 107 ? -19.469 8.969 3.277 1 80.25 107 ARG A CA 1
ATOM 851 C C . ARG A 1 107 ? -20.5 10 3.73 1 80.25 107 ARG A C 1
ATOM 853 O O . ARG A 1 107 ? -21.016 10.766 2.916 1 80.25 107 ARG A O 1
ATOM 860 N N . GLU A 1 108 ? -20.734 10.117 4.957 1 77.81 108 GLU A N 1
ATOM 861 C CA . GLU A 1 108 ? -21.812 10.953 5.484 1 77.81 108 GLU A CA 1
ATOM 862 C C . GLU A 1 108 ? -21.266 12.25 6.078 1 77.81 108 GLU A C 1
ATOM 864 O O . GLU A 1 108 ? -22.031 13.094 6.547 1 77.81 108 GLU A O 1
ATOM 869 N N . ALA A 1 109 ? -20.062 12.5 6.012 1 76.56 109 ALA A N 1
ATOM 870 C CA . ALA A 1 109 ? -19.438 13.633 6.68 1 76.56 109 ALA A CA 1
ATOM 871 C C . ALA A 1 109 ? -19.719 14.938 5.934 1 76.56 109 ALA A C 1
ATOM 873 O O . ALA A 1 109 ? -19.656 14.984 4.703 1 76.56 109 ALA A O 1
ATOM 874 N N . ASP A 1 110 ? -20.125 15.859 6.754 1 77.75 110 ASP A N 1
ATOM 875 C CA . ASP A 1 110 ? -20.266 17.219 6.262 1 77.75 110 ASP A CA 1
ATOM 876 C C . ASP A 1 110 ? -18.891 17.828 5.926 1 77.75 110 ASP A C 1
ATOM 878 O O . ASP A 1 110 ? -17.938 17.688 6.695 1 77.75 110 ASP A O 1
ATOM 882 N N . ALA A 1 111 ? -18.75 18.484 4.812 1 78.69 111 ALA A N 1
ATOM 883 C CA . ALA A 1 111 ? -17.5 19.062 4.359 1 78.69 111 ALA A CA 1
ATOM 884 C C . ALA A 1 111 ? -16.953 20.062 5.387 1 78.69 111 ALA A C 1
ATOM 886 O O . ALA A 1 111 ? -15.742 20.234 5.52 1 78.69 111 ALA A O 1
ATOM 887 N N . ASN A 1 112 ? -17.906 20.578 6.191 1 81 112 ASN A N 1
ATOM 888 C CA . ASN A 1 112 ? -17.5 21.578 7.172 1 81 112 ASN A CA 1
ATOM 889 C C . ASN A 1 112 ? -16.844 20.938 8.391 1 81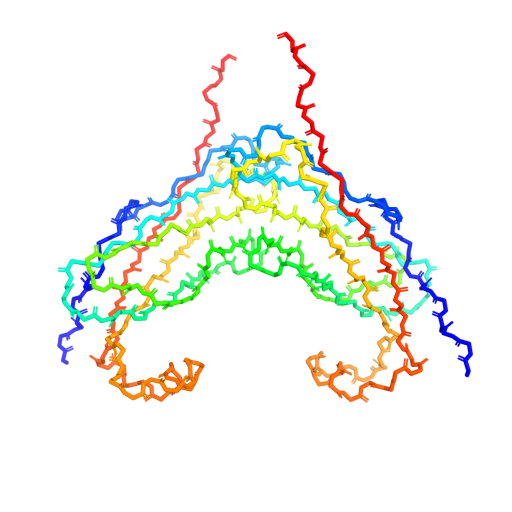 112 ASN A C 1
ATOM 891 O O . ASN A 1 112 ? -16.203 21.625 9.195 1 81 112 ASN A O 1
ATOM 895 N N . THR A 1 113 ? -16.969 19.719 8.5 1 82.06 113 THR A N 1
ATOM 896 C CA . THR A 1 113 ? -16.375 19.031 9.641 1 82.06 113 THR A CA 1
ATOM 897 C C . THR A 1 113 ? -14.992 18.484 9.289 1 82.06 113 THR A C 1
ATOM 899 O O . THR A 1 113 ? -14.258 18.016 10.164 1 82.06 113 THR A O 1
ATOM 902 N N . LEU A 1 114 ? -14.688 18.578 8.047 1 87.19 114 LEU A N 1
ATOM 903 C CA . LEU A 1 114 ? -13.453 17.984 7.57 1 87.19 114 LEU A CA 1
ATOM 904 C C . LEU A 1 114 ? -12.297 18.969 7.66 1 87.19 114 LEU A C 1
ATOM 906 O O . LEU A 1 114 ? -12.469 20.156 7.391 1 87.19 114 LEU A O 1
ATOM 910 N N . MET A 1 115 ? -11.203 18.484 8.141 1 90.69 115 MET A N 1
ATOM 911 C CA . MET A 1 115 ? -9.938 19.219 8.133 1 90.69 115 MET A CA 1
ATOM 912 C C . MET A 1 115 ? -8.961 18.594 7.145 1 90.69 115 MET A C 1
ATOM 914 O O . MET A 1 115 ? -8.883 17.375 7.027 1 90.69 115 MET A O 1
ATOM 918 N N . ASP A 1 116 ? -8.266 19.516 6.457 1 93.19 116 ASP A N 1
ATOM 919 C CA . ASP A 1 116 ? -7.371 19.031 5.418 1 93.19 116 ASP A CA 1
ATOM 920 C C . ASP A 1 116 ? -5.977 19.625 5.555 1 93.19 116 ASP A C 1
ATOM 922 O O . ASP A 1 116 ? -5.836 20.797 5.914 1 93.19 116 ASP A O 1
ATOM 926 N N . SER A 1 117 ? -4.961 18.844 5.367 1 95.38 117 SER A N 1
ATOM 927 C CA . SER A 1 117 ? -3.578 19.281 5.199 1 95.38 117 SER A CA 1
ATOM 928 C C . SER A 1 117 ? -2.977 18.719 3.912 1 95.38 117 SER A C 1
ATOM 930 O O . SER A 1 117 ? -3.15 17.547 3.596 1 95.38 117 SER A O 1
ATOM 932 N N . LYS A 1 118 ? -2.336 19.594 3.203 1 95.81 118 LYS A N 1
ATOM 933 C CA . LYS A 1 118 ? -1.694 19.188 1.955 1 95.81 118 LYS A CA 1
ATOM 934 C C . LYS A 1 118 ? -0.177 19.141 2.109 1 95.81 118 LYS A C 1
ATOM 936 O O . LYS A 1 118 ? 0.417 20 2.758 1 95.81 118 LYS A O 1
ATOM 941 N N . LEU A 1 119 ? 0.388 18.141 1.628 1 96.94 119 LEU A N 1
ATOM 942 C CA . LEU A 1 119 ? 1.838 17.984 1.566 1 96.94 119 LEU A CA 1
ATOM 943 C C . LEU A 1 119 ? 2.307 17.828 0.124 1 96.94 119 LEU A C 1
ATOM 945 O O . LEU A 1 119 ? 1.688 17.109 -0.659 1 96.94 119 LEU A O 1
ATOM 949 N N . LYS A 1 120 ? 3.32 18.5 -0.199 1 97.25 120 LYS A N 1
ATOM 950 C CA . LYS A 1 120 ? 3.949 18.312 -1.504 1 97.25 120 LYS A CA 1
ATOM 951 C C . LYS A 1 120 ? 5.051 17.266 -1.444 1 97.25 120 LYS A C 1
ATOM 953 O O . LYS A 1 120 ? 5.777 17.172 -0.45 1 97.25 120 LYS A O 1
ATOM 958 N N . CYS A 1 121 ? 5.242 16.578 -2.516 1 96.25 121 CYS A N 1
ATOM 959 C CA . CYS A 1 121 ? 6.336 15.625 -2.617 1 96.25 121 CYS A CA 1
ATOM 960 C C . CYS A 1 121 ? 7.582 16.281 -3.205 1 96.25 121 CYS A C 1
ATOM 962 O O . CYS A 1 121 ? 7.488 17.078 -4.133 1 96.25 121 CYS A O 1
ATOM 964 N N . VAL A 1 122 ? 8.664 15.875 -2.635 1 95.62 122 VAL A N 1
ATOM 965 C CA . VAL A 1 122 ? 9.953 16.359 -3.123 1 95.62 122 VAL A CA 1
ATOM 966 C C . VAL A 1 122 ? 10.875 15.18 -3.412 1 95.62 122 VAL A C 1
ATOM 968 O O . VAL A 1 122 ? 11.078 14.32 -2.551 1 95.62 122 VAL A O 1
ATOM 971 N N . PHE A 1 123 ? 11.422 15.148 -4.617 1 94.81 123 PHE A N 1
ATOM 972 C CA . PHE A 1 123 ? 12.359 14.102 -5.004 1 94.81 123 PHE A CA 1
ATOM 973 C C . PHE A 1 123 ? 13.797 14.609 -4.926 1 94.81 123 PHE A C 1
ATOM 975 O O . PHE A 1 123 ? 14.125 15.648 -5.496 1 94.81 123 PHE A O 1
ATOM 982 N N . GLU A 1 124 ? 14.547 13.828 -4.16 1 91.56 124 GLU A N 1
ATOM 983 C CA . GLU A 1 124 ? 15.961 14.164 -4.008 1 91.56 124 GLU A CA 1
ATOM 984 C C . GLU A 1 124 ? 16.859 13.062 -4.574 1 91.56 124 GLU A C 1
ATOM 986 O O . GLU A 1 124 ? 16.547 11.875 -4.434 1 91.56 124 GLU A O 1
ATOM 991 N N . LEU A 1 125 ? 17.938 13.367 -5.305 1 86.31 125 LEU A N 1
ATOM 992 C CA . LEU A 1 125 ? 18.922 12.391 -5.781 1 86.31 125 LEU A CA 1
ATOM 993 C C . LEU A 1 125 ? 20.047 12.219 -4.773 1 86.31 125 LEU A C 1
ATOM 995 O O . LEU A 1 125 ? 20.406 13.164 -4.07 1 86.31 125 LEU A O 1
ATOM 999 N N . PRO A 1 126 ? 20.469 10.914 -4.703 1 78.88 126 PRO A N 1
ATOM 1000 C CA . PRO A 1 126 ? 21.609 10.695 -3.801 1 78.88 126 PRO A CA 1
ATOM 1001 C C . PRO A 1 126 ? 22.844 11.508 -4.191 1 78.88 126 PRO A C 1
ATOM 1003 O O . PRO A 1 126 ? 23.031 11.812 -5.375 1 78.88 126 PRO A O 1
ATOM 1006 N N . ALA A 1 127 ? 23.422 12.094 -3.104 1 66.12 127 ALA A N 1
ATOM 1007 C CA . ALA A 1 127 ? 24.625 12.883 -3.344 1 66.12 127 ALA A CA 1
ATOM 1008 C C . ALA A 1 127 ? 25.688 12.055 -4.043 1 66.12 127 ALA A C 1
ATOM 1010 O O . ALA A 1 127 ? 25.781 10.844 -3.838 1 66.12 127 ALA A O 1
ATOM 1011 N N . ASP A 1 128 ? 25.953 12.289 -5.32 1 58.94 128 ASP A N 1
ATOM 1012 C CA . ASP A 1 128 ? 27.094 11.656 -5.973 1 58.94 128 ASP A CA 1
ATOM 1013 C C . ASP A 1 128 ? 28.219 11.391 -4.969 1 58.94 128 ASP A C 1
ATOM 1015 O O . ASP A 1 128 ? 28.641 12.297 -4.25 1 58.94 128 ASP A O 1
ATOM 1019 N N . ASN A 1 129 ? 28.047 10.305 -4.207 1 42.88 129 ASN A N 1
ATOM 1020 C CA . ASN A 1 129 ? 29.406 10.062 -3.734 1 42.88 129 ASN A CA 1
ATOM 1021 C C . ASN A 1 129 ? 30.359 9.773 -4.895 1 42.88 129 ASN A C 1
ATOM 1023 O O . ASN A 1 129 ? 29.984 9.094 -5.852 1 42.88 129 ASN A O 1
ATOM 1027 N N . MET B 1 1 ? -15.43 -30.859 -7.656 1 44 1 MET B N 1
ATOM 1028 C CA . MET B 1 1 ? -14.898 -30.469 -8.961 1 44 1 MET B CA 1
ATOM 1029 C C . MET B 1 1 ? -13.461 -29.984 -8.828 1 44 1 MET B C 1
ATOM 1031 O O . MET B 1 1 ? -13.078 -29.438 -7.793 1 44 1 MET B O 1
ATOM 1035 N N . ALA B 1 2 ? -12.57 -30.422 -9.625 1 57.66 2 ALA B N 1
ATOM 1036 C CA . ALA B 1 2 ? -11.148 -30.156 -9.461 1 57.66 2 ALA B CA 1
ATOM 1037 C C . ALA B 1 2 ? -10.844 -28.672 -9.562 1 57.66 2 ALA B C 1
ATOM 1039 O O . ALA B 1 2 ? -11.461 -27.953 -10.359 1 57.66 2 ALA B O 1
ATOM 1040 N N . LYS B 1 3 ? -10.242 -28.078 -8.594 1 71.44 3 LYS B N 1
ATOM 1041 C CA . LYS B 1 3 ? -9.883 -26.672 -8.602 1 71.44 3 LYS B CA 1
ATOM 1042 C C . LYS B 1 3 ? -9.125 -26.297 -9.875 1 71.44 3 LYS B C 1
ATOM 1044 O O . LYS B 1 3 ? -8.273 -27.062 -10.336 1 71.44 3 LYS B O 1
ATOM 1049 N N . GLN B 1 4 ? -9.578 -25.391 -10.5 1 83.25 4 GLN B N 1
ATOM 1050 C CA . GLN B 1 4 ? -8.922 -24.938 -11.719 1 83.25 4 GLN B CA 1
ATOM 1051 C C . GLN B 1 4 ? -7.461 -24.578 -11.461 1 83.25 4 GLN B C 1
ATOM 1053 O O . GLN B 1 4 ? -7.137 -23.984 -10.43 1 83.25 4 GLN B O 1
ATOM 1058 N N . GLU B 1 5 ? -6.668 -25 -12.438 1 90.31 5 GLU B N 1
ATOM 1059 C CA . GLU B 1 5 ? -5.238 -24.703 -12.336 1 90.31 5 GLU B CA 1
ATOM 1060 C C . GLU B 1 5 ? -4.961 -23.219 -12.578 1 90.31 5 GLU B C 1
ATOM 1062 O O . GLU B 1 5 ? -5.559 -22.609 -13.461 1 90.31 5 GLU B O 1
ATOM 1067 N N . GLN B 1 6 ? -4.012 -22.703 -11.906 1 95 6 GLN B N 1
ATOM 1068 C CA . GLN B 1 6 ? -3.6 -21.312 -12.047 1 95 6 GLN B CA 1
ATOM 1069 C C . GLN B 1 6 ? -3.049 -21.047 -13.445 1 95 6 GLN B C 1
ATOM 1071 O O . GLN B 1 6 ? -2.102 -21.703 -13.883 1 95 6 GLN B O 1
ATOM 1076 N N . VAL B 1 7 ? -3.617 -20.094 -14.078 1 95.81 7 VAL B N 1
ATOM 1077 C CA . VAL B 1 7 ? -3.221 -19.797 -15.453 1 95.81 7 VAL B CA 1
ATOM 1078 C C . VAL B 1 7 ? -1.978 -18.906 -15.445 1 95.81 7 VAL B C 1
ATOM 1080 O O . VAL B 1 7 ? -1.138 -19 -16.344 1 95.81 7 VAL B O 1
ATOM 1083 N N . LEU B 1 8 ? -1.866 -18.062 -14.469 1 97.94 8 LEU B N 1
ATOM 1084 C CA . LEU B 1 8 ? -0.721 -17.156 -14.422 1 97.94 8 LEU B CA 1
ATOM 1085 C C . LEU B 1 8 ? 0.525 -17.891 -13.938 1 97.94 8 LEU B C 1
ATOM 1087 O O . LEU B 1 8 ? 0.442 -18.75 -13.055 1 97.94 8 LEU B O 1
ATOM 1091 N N . LYS B 1 9 ? 1.601 -17.5 -14.539 1 98.5 9 LYS B N 1
ATOM 1092 C CA . LYS B 1 9 ? 2.893 -17.969 -14.039 1 98.5 9 LYS B CA 1
ATOM 1093 C C . LYS B 1 9 ? 3.469 -17 -13.016 1 98.5 9 LYS B C 1
ATOM 1095 O O . LYS B 1 9 ? 3.781 -15.844 -13.344 1 98.5 9 LYS B O 1
ATOM 1100 N N . LEU B 1 10 ? 3.566 -17.5 -11.844 1 98.56 10 LEU B N 1
ATOM 1101 C CA . LEU B 1 10 ? 4.074 -16.672 -10.758 1 98.56 10 LEU B CA 1
ATOM 1102 C C . LEU B 1 10 ? 5.578 -16.859 -10.586 1 98.56 10 LEU B C 1
ATOM 1104 O O . LEU B 1 10 ? 6.074 -17.984 -10.672 1 98.56 10 LEU B O 1
ATOM 1108 N N . ASP B 1 11 ? 6.23 -15.75 -10.406 1 98.44 11 ASP B N 1
ATOM 1109 C CA . ASP B 1 11 ? 7.652 -15.773 -10.086 1 98.44 11 ASP B CA 1
ATOM 1110 C C . ASP B 1 11 ? 7.973 -14.828 -8.93 1 98.44 11 ASP B C 1
ATOM 1112 O O . ASP B 1 11 ? 7.934 -13.602 -9.102 1 98.44 11 ASP B O 1
ATOM 1116 N N . PRO B 1 12 ? 8.438 -15.312 -7.832 1 98.06 12 PRO B N 1
ATOM 1117 C CA . PRO B 1 12 ? 8.602 -16.719 -7.449 1 98.06 12 PRO B CA 1
ATOM 1118 C C . PRO B 1 12 ? 7.27 -17.469 -7.367 1 98.06 12 PRO B C 1
ATOM 1120 O O . PRO B 1 12 ? 6.219 -16.844 -7.191 1 98.06 12 PRO B O 1
ATOM 1123 N N . ALA B 1 13 ? 7.285 -18.812 -7.312 1 96.12 13 ALA B N 1
ATOM 1124 C CA . ALA B 1 13 ? 6.062 -19.609 -7.461 1 96.12 13 ALA B CA 1
ATOM 1125 C C . ALA B 1 13 ? 5.516 -20.031 -6.102 1 96.12 13 ALA B C 1
ATOM 1127 O O . ALA B 1 13 ? 4.305 -20.172 -5.93 1 96.12 13 ALA B O 1
ATOM 1128 N N . ILE B 1 14 ? 6.414 -20.156 -5.145 1 95.69 14 ILE B N 1
ATOM 1129 C CA . ILE B 1 14 ? 5.945 -20.844 -3.941 1 95.69 14 ILE B CA 1
ATOM 1130 C C . ILE B 1 14 ? 6.277 -20 -2.713 1 95.69 14 ILE B C 1
ATOM 1132 O O . ILE B 1 14 ? 5.598 -20.078 -1.688 1 95.69 14 ILE B O 1
ATOM 1136 N N . GLU B 1 15 ? 7.379 -19.219 -2.838 1 96.88 15 GLU B N 1
ATOM 1137 C CA . GLU B 1 15 ? 7.84 -18.5 -1.646 1 96.88 15 GLU B CA 1
ATOM 1138 C C . GLU B 1 15 ? 8.203 -17.062 -1.97 1 96.88 15 GLU B C 1
ATOM 1140 O O . GLU B 1 15 ? 8.891 -16.797 -2.961 1 96.88 15 GLU B O 1
ATOM 1145 N N . LEU B 1 16 ? 7.762 -16.203 -1.138 1 97.19 16 LEU B N 1
ATOM 1146 C CA . LEU B 1 16 ? 8.195 -14.812 -1.179 1 97.19 16 LEU B CA 1
ATOM 1147 C C . LEU B 1 16 ? 9.203 -14.523 -0.072 1 97.19 16 LEU B C 1
ATOM 1149 O O . LEU B 1 16 ? 8.898 -14.695 1.111 1 97.19 16 LEU B O 1
ATOM 1153 N N . LYS B 1 17 ? 10.312 -14.086 -0.41 1 96.5 17 LYS B N 1
ATOM 1154 C CA . LYS B 1 17 ? 11.391 -13.875 0.553 1 96.5 17 LYS B CA 1
ATOM 1155 C C . LYS B 1 17 ? 11.531 -12.398 0.896 1 96.5 17 LYS B C 1
ATOM 1157 O O . LYS B 1 17 ? 11.43 -11.539 0.018 1 96.5 17 LYS B O 1
ATOM 1162 N N . PHE B 1 18 ? 11.703 -12.148 2.105 1 96.44 18 PHE B N 1
ATOM 1163 C CA . PHE B 1 18 ? 11.992 -10.828 2.637 1 96.44 18 PHE B CA 1
ATOM 1164 C C . PHE B 1 18 ? 13.305 -10.828 3.414 1 96.44 18 PHE B C 1
ATOM 1166 O O . PHE B 1 18 ? 13.484 -11.625 4.34 1 96.44 18 PHE B O 1
ATOM 1173 N N . ARG B 1 19 ? 14.148 -9.883 3.072 1 94.38 19 ARG B N 1
ATOM 1174 C CA . ARG B 1 19 ? 15.453 -9.828 3.713 1 94.38 19 ARG B CA 1
ATOM 1175 C C . ARG B 1 19 ? 15.508 -8.727 4.762 1 94.38 19 ARG B C 1
ATOM 1177 O O . ARG B 1 19 ? 15.312 -7.551 4.445 1 94.38 19 ARG B O 1
ATOM 1184 N N . GLY B 1 20 ? 15.867 -9.141 5.957 1 91.62 20 GLY B N 1
ATOM 1185 C CA . GLY B 1 20 ? 15.93 -8.211 7.078 1 91.62 20 GLY B CA 1
ATOM 1186 C C . GLY B 1 20 ? 17.078 -7.219 6.961 1 91.62 20 GLY B C 1
ATOM 1187 O O . GLY B 1 20 ? 17.734 -7.141 5.922 1 91.62 20 GLY B O 1
ATOM 1188 N N . PRO B 1 21 ? 17.156 -6.398 8.102 1 91.25 21 PRO B N 1
ATOM 1189 C CA . PRO B 1 21 ? 16.797 -6.543 9.516 1 91.25 21 PRO B CA 1
ATOM 1190 C C . PRO B 1 21 ? 15.359 -6.117 9.812 1 91.25 21 PRO B C 1
ATOM 1192 O O . PRO B 1 21 ? 14.953 -6.066 10.977 1 91.25 21 PRO B O 1
ATOM 1195 N N . PHE B 1 22 ? 14.508 -5.75 9 1 93.5 22 PHE B N 1
ATOM 1196 C CA . PHE B 1 22 ? 13.078 -5.477 9.062 1 93.5 22 PHE B CA 1
ATOM 1197 C C . PHE B 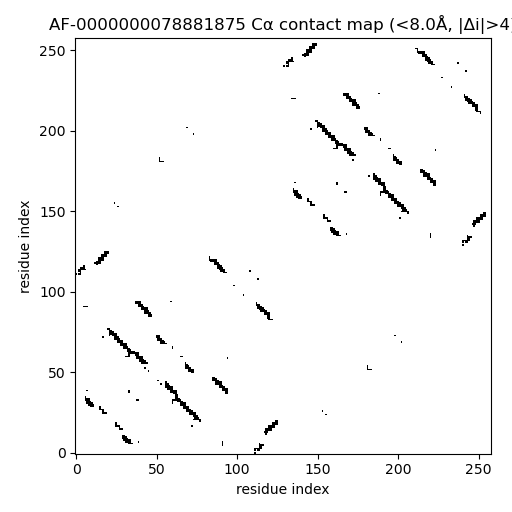1 22 ? 12.797 -4.227 9.883 1 93.5 22 PHE B C 1
ATOM 1199 O O . PHE B 1 22 ? 11.734 -4.105 10.5 1 93.5 22 PHE B O 1
ATOM 1206 N N . THR B 1 23 ? 13.805 -3.377 10.062 1 92.25 23 THR B N 1
ATOM 1207 C CA . THR B 1 23 ? 13.633 -2.123 10.789 1 92.25 23 THR B CA 1
ATOM 1208 C C . THR B 1 23 ? 13.055 -1.047 9.875 1 92.25 23 THR B C 1
ATOM 1210 O O . THR B 1 23 ? 12.609 0.002 10.352 1 92.25 23 THR B O 1
ATOM 1213 N N . GLU B 1 24 ? 13.117 -1.299 8.633 1 92.25 24 GLU B N 1
ATOM 1214 C CA . GLU B 1 24 ? 12.484 -0.468 7.609 1 92.25 24 GLU B CA 1
ATOM 1215 C C . GLU B 1 24 ? 11.578 -1.299 6.703 1 92.25 24 GLU B C 1
ATOM 1217 O O . GLU B 1 24 ? 11.57 -2.529 6.785 1 92.25 24 GLU B O 1
ATOM 1222 N N . VAL B 1 25 ? 10.891 -0.609 5.918 1 94.75 25 VAL B N 1
ATOM 1223 C CA . VAL B 1 25 ? 10.039 -1.324 4.973 1 94.75 25 VAL B CA 1
ATOM 1224 C C . VAL B 1 25 ? 10.898 -2.213 4.078 1 94.75 25 VAL B C 1
ATOM 1226 O O . VAL B 1 25 ? 11.922 -1.771 3.551 1 94.75 25 VAL B O 1
ATOM 1229 N N . VAL B 1 26 ? 10.508 -3.467 3.947 1 96 26 VAL B N 1
ATOM 1230 C CA . VAL B 1 26 ? 11.188 -4.41 3.064 1 96 26 VAL B CA 1
ATOM 1231 C C . VAL B 1 26 ? 10.289 -4.754 1.881 1 96 26 VAL B C 1
ATOM 1233 O O . VAL B 1 26 ? 9.109 -5.062 2.061 1 96 26 VAL B O 1
ATOM 1236 N N . THR B 1 27 ? 10.852 -4.695 0.645 1 96.31 27 THR B N 1
ATOM 1237 C CA . THR B 1 27 ? 10.055 -4.965 -0.547 1 96.31 27 THR B CA 1
ATOM 1238 C C . THR B 1 27 ? 10.484 -6.27 -1.206 1 96.31 27 THR B C 1
ATOM 1240 O O . THR B 1 27 ? 11.688 -6.547 -1.319 1 96.31 27 THR B O 1
ATOM 1243 N N . SER B 1 28 ? 9.562 -7.07 -1.51 1 97.06 28 SER B N 1
ATOM 1244 C CA . SER B 1 28 ? 9.719 -8.219 -2.398 1 97.06 28 SER B CA 1
ATOM 1245 C C . SER B 1 28 ? 8.852 -8.078 -3.643 1 97.06 28 SER B C 1
ATOM 1247 O O . SER B 1 28 ? 7.809 -7.426 -3.607 1 97.06 28 SER B O 1
ATOM 1249 N N . SER B 1 29 ? 9.297 -8.648 -4.684 1 97.06 29 SER B N 1
ATOM 1250 C CA . SER B 1 29 ? 8.562 -8.516 -5.941 1 97.06 29 SER B CA 1
ATOM 1251 C C . SER B 1 29 ? 7.996 -9.859 -6.387 1 97.06 29 SER B C 1
ATOM 1253 O O . SER B 1 29 ? 8.648 -10.898 -6.246 1 97.06 29 SER B O 1
ATOM 1255 N N . LEU B 1 30 ? 6.828 -9.828 -6.965 1 98 30 LEU B N 1
ATOM 1256 C CA . LEU B 1 30 ? 6.141 -10.969 -7.555 1 98 30 LEU B CA 1
ATOM 1257 C C . LEU B 1 30 ? 5.738 -10.68 -8.992 1 98 30 LEU B C 1
ATOM 1259 O O . LEU B 1 30 ? 4.98 -9.742 -9.258 1 98 30 LEU B O 1
ATOM 1263 N N . ARG B 1 31 ? 6.238 -11.414 -9.867 1 98.56 31 ARG B N 1
ATOM 1264 C CA . ARG B 1 31 ? 5.887 -11.258 -11.273 1 98.56 31 ARG B CA 1
ATOM 1265 C C . ARG B 1 31 ? 4.754 -12.195 -11.664 1 98.56 31 ARG B C 1
ATOM 1267 O O . ARG B 1 31 ? 4.832 -13.406 -11.414 1 98.56 31 ARG B O 1
ATOM 1274 N N . LEU B 1 32 ? 3.736 -11.688 -12.25 1 98.56 32 LEU B N 1
ATOM 1275 C CA . LEU B 1 32 ? 2.613 -12.445 -12.797 1 98.56 32 LEU B CA 1
ATOM 1276 C C . LEU B 1 32 ? 2.617 -12.406 -14.32 1 98.56 32 LEU B C 1
ATOM 1278 O O . LEU B 1 32 ? 2.301 -11.383 -14.922 1 98.56 32 LEU B O 1
ATOM 1282 N N . ALA B 1 33 ? 2.902 -13.508 -14.914 1 98.81 33 ALA B N 1
ATOM 1283 C CA . ALA B 1 33 ? 2.943 -13.578 -16.375 1 98.81 33 ALA B CA 1
ATOM 1284 C C . ALA B 1 33 ? 1.749 -14.352 -16.922 1 98.81 33 ALA B C 1
ATOM 1286 O O . ALA B 1 33 ? 1.384 -15.398 -16.375 1 98.81 33 ALA B O 1
ATOM 1287 N N . ASN B 1 34 ? 1.139 -13.859 -17.984 1 98.62 34 ASN B N 1
ATOM 1288 C CA . ASN B 1 34 ? -0.024 -14.461 -18.625 1 98.62 34 ASN B CA 1
ATOM 1289 C C . ASN B 1 34 ? 0.354 -15.141 -19.938 1 98.62 34 ASN B C 1
ATOM 1291 O O . ASN B 1 34 ? 0.523 -14.484 -20.953 1 98.62 34 ASN B O 1
ATOM 1295 N N . PRO B 1 35 ? 0.496 -16.406 -19.875 1 98.44 35 PRO B N 1
ATOM 1296 C CA . PRO B 1 35 ? 0.869 -17.109 -21.109 1 98.44 35 PRO B CA 1
ATOM 1297 C C . PRO B 1 35 ? -0.319 -17.328 -22.031 1 98.44 35 PRO B C 1
ATOM 1299 O O . PRO B 1 35 ? -0.151 -17.859 -23.141 1 98.44 35 PRO B O 1
ATOM 1302 N N . SER B 1 36 ? -1.458 -17 -21.625 1 97.5 36 SER B N 1
ATOM 1303 C CA . SER B 1 36 ? -2.662 -17.312 -22.391 1 97.5 36 SER B CA 1
ATOM 1304 C C . SER B 1 36 ? -2.971 -16.203 -23.391 1 97.5 36 SER B C 1
ATOM 1306 O O . SER B 1 36 ? -2.262 -15.188 -23.438 1 97.5 36 SER B O 1
ATOM 1308 N N . GLU B 1 37 ? -4.055 -16.438 -24.172 1 97.12 37 GLU B N 1
ATOM 1309 C CA . GLU B 1 37 ? -4.5 -15.477 -25.172 1 97.12 37 GLU B CA 1
ATOM 1310 C C . GLU B 1 37 ? -5.711 -14.68 -24.672 1 97.12 37 GLU B C 1
ATOM 1312 O O . GLU B 1 37 ? -6.352 -13.977 -25.453 1 97.12 37 GLU B O 1
ATOM 1317 N N . LYS B 1 38 ? -5.98 -14.852 -23.438 1 94.81 38 LYS B N 1
ATOM 1318 C CA . LYS B 1 38 ? -7.109 -14.156 -22.828 1 94.81 38 LYS B CA 1
ATOM 1319 C C . LYS B 1 38 ? -6.637 -13.188 -21.75 1 94.81 38 LYS B C 1
ATOM 1321 O O . LYS B 1 38 ? -5.566 -13.375 -21.172 1 94.81 38 LYS B O 1
ATOM 1326 N N . ARG B 1 39 ? -7.453 -12.234 -21.484 1 94.69 39 ARG B N 1
ATOM 1327 C CA . ARG B 1 39 ? -7.188 -11.352 -20.359 1 94.69 39 ARG B CA 1
ATOM 1328 C C . ARG B 1 39 ? -7.449 -12.078 -19.031 1 94.69 39 ARG B C 1
ATOM 1330 O O . ARG B 1 39 ? -8.422 -12.828 -18.922 1 94.69 39 ARG B O 1
ATOM 1337 N N . VAL B 1 40 ? -6.625 -11.891 -18.078 1 94.12 40 VAL B N 1
ATOM 1338 C CA . VAL B 1 40 ? -6.75 -12.562 -16.797 1 94.12 40 VAL B CA 1
ATOM 1339 C C . VAL B 1 40 ? -6.828 -11.531 -15.672 1 94.12 40 VAL B C 1
ATOM 1341 O O . VAL B 1 40 ? -5.953 -10.664 -15.555 1 94.12 40 VAL B O 1
ATOM 1344 N N . CYS B 1 41 ? -7.832 -11.555 -14.898 1 93.31 41 CYS B N 1
ATOM 1345 C CA . CYS B 1 41 ? -7.945 -10.734 -13.695 1 93.31 41 CYS B CA 1
ATOM 1346 C C . CYS B 1 41 ? -7.23 -11.383 -12.516 1 93.31 41 CYS B C 1
ATOM 1348 O O . CYS B 1 41 ? -7.23 -12.609 -12.383 1 93.31 41 CYS B O 1
ATOM 1350 N N . PHE B 1 42 ? -6.645 -10.594 -11.727 1 95.88 42 PHE B N 1
ATOM 1351 C CA . PHE B 1 42 ? -6.012 -11.148 -10.539 1 95.88 42 PHE B CA 1
ATOM 1352 C C . PHE B 1 42 ? -6.352 -10.32 -9.305 1 95.88 42 PHE B C 1
ATOM 1354 O O . PHE B 1 42 ? -6.652 -9.125 -9.422 1 95.88 42 PHE B O 1
ATOM 1361 N N . LYS B 1 43 ? -6.309 -10.93 -8.141 1 95.88 43 LYS B N 1
ATOM 1362 C CA . LYS B 1 43 ? -6.328 -10.336 -6.805 1 95.88 43 LYS B CA 1
ATOM 1363 C C . LYS B 1 43 ? -5.285 -10.984 -5.898 1 95.88 43 LYS B C 1
ATOM 1365 O O . LYS B 1 43 ? -5.137 -12.211 -5.895 1 95.88 43 LYS B O 1
ATOM 1370 N N . VAL B 1 44 ? -4.551 -10.219 -5.203 1 97.38 44 VAL B N 1
ATOM 1371 C CA . VAL B 1 44 ? -3.586 -10.703 -4.223 1 97.38 44 VAL B CA 1
ATOM 1372 C C . VAL B 1 44 ? -4.145 -10.531 -2.812 1 97.38 44 VAL B C 1
ATOM 1374 O O . VAL B 1 44 ? -4.523 -9.422 -2.424 1 97.38 44 VAL B O 1
ATOM 1377 N N . LYS B 1 45 ? -4.238 -11.609 -2.074 1 96.5 45 LYS B N 1
ATOM 1378 C CA . LYS B 1 45 ? -4.699 -11.625 -0.689 1 96.5 45 LYS B CA 1
ATOM 1379 C C . LYS B 1 45 ? -3.588 -12.07 0.255 1 96.5 45 LYS B C 1
ATOM 1381 O O . LYS B 1 45 ? -2.645 -12.75 -0.164 1 96.5 45 LYS B O 1
ATOM 1386 N N . THR B 1 46 ? -3.705 -11.688 1.459 1 97.81 46 THR B N 1
ATOM 1387 C CA . THR B 1 46 ? -2.717 -12.109 2.447 1 97.81 46 THR B CA 1
ATOM 1388 C C . THR B 1 46 ? -3.387 -12.422 3.781 1 97.81 46 THR B C 1
ATOM 1390 O O . THR B 1 46 ? -4.457 -11.891 4.082 1 97.81 46 THR B O 1
ATOM 1393 N N . THR B 1 47 ? -2.73 -13.25 4.531 1 97.81 47 THR B N 1
ATOM 1394 C CA . THR B 1 47 ? -3.215 -13.609 5.859 1 97.81 47 THR B CA 1
ATOM 1395 C C . THR B 1 47 ? -2.887 -12.516 6.871 1 97.81 47 THR B C 1
ATOM 1397 O O . THR B 1 47 ? -3.34 -12.57 8.016 1 97.81 47 THR B O 1
ATOM 1400 N N . ALA B 1 48 ? -2.045 -11.57 6.484 1 96 48 ALA B N 1
ATOM 1401 C CA . ALA B 1 48 ? -1.606 -10.516 7.398 1 96 48 ALA B CA 1
ATOM 1402 C C . ALA B 1 48 ? -1.753 -9.141 6.762 1 96 48 ALA B C 1
ATOM 1404 O O . ALA B 1 48 ? -0.767 -8.414 6.598 1 96 48 ALA B O 1
ATOM 1405 N N . PRO B 1 49 ? -2.971 -8.672 6.531 1 95.25 49 PRO B N 1
ATOM 1406 C CA . PRO B 1 49 ? -3.211 -7.445 5.773 1 95.25 49 PRO B CA 1
ATOM 1407 C C . PRO B 1 49 ? -2.723 -6.195 6.5 1 95.25 49 PRO B C 1
ATOM 1409 O O . PRO B 1 49 ? -2.504 -5.156 5.871 1 95.25 49 PRO B O 1
ATOM 1412 N N . LYS B 1 50 ? -2.52 -6.254 7.762 1 92.81 50 LYS B N 1
ATOM 1413 C CA . LYS B 1 50 ? -2.053 -5.094 8.508 1 92.81 50 LYS B CA 1
ATOM 1414 C C . LYS B 1 50 ? -0.546 -4.906 8.359 1 92.81 50 LYS B C 1
ATOM 1416 O O . LYS B 1 50 ? -0.015 -3.832 8.648 1 92.81 50 LYS B O 1
ATOM 1421 N N . ARG B 1 51 ? 0.188 -5.926 7.91 1 94.56 51 ARG B N 1
ATOM 1422 C CA . ARG B 1 51 ? 1.647 -5.898 7.879 1 94.56 51 ARG B CA 1
ATOM 1423 C C . ARG B 1 51 ? 2.16 -5.605 6.473 1 94.56 51 ARG B C 1
ATOM 1425 O O . ARG B 1 51 ? 3.336 -5.281 6.289 1 94.56 51 ARG B O 1
ATOM 1432 N N . TYR B 1 52 ? 1.28 -5.762 5.512 1 97.44 52 TYR B N 1
ATOM 1433 C CA . TYR B 1 52 ? 1.772 -5.688 4.141 1 97.44 52 TYR B CA 1
ATOM 1434 C C . TYR B 1 52 ? 1.013 -4.633 3.346 1 97.44 52 TYR B C 1
ATOM 1436 O O . TYR B 1 52 ? -0.154 -4.352 3.631 1 97.44 52 TYR B O 1
ATOM 1444 N N . CYS B 1 53 ? 1.71 -4.047 2.432 1 96.81 53 CYS B N 1
ATOM 1445 C CA . CYS B 1 53 ? 1.112 -3.32 1.317 1 96.81 53 CYS B CA 1
ATOM 1446 C C . CYS B 1 53 ? 1.447 -3.988 -0.011 1 96.81 53 CYS B C 1
ATOM 1448 O O . CYS B 1 53 ? 2.584 -4.41 -0.23 1 96.81 53 CYS B O 1
ATOM 1450 N N . VAL B 1 54 ? 0.498 -4.195 -0.772 1 97.88 54 VAL B N 1
ATOM 1451 C CA . VAL B 1 54 ? 0.659 -4.855 -2.062 1 97.88 54 VAL B CA 1
ATOM 1452 C C . VAL B 1 54 ? 0.195 -3.928 -3.182 1 97.88 54 VAL B C 1
ATOM 1454 O O . VAL B 1 54 ? -0.943 -3.451 -3.17 1 97.88 54 VAL B O 1
ATOM 1457 N N . ARG B 1 55 ? 1.103 -3.68 -4.238 1 97.25 55 ARG B N 1
ATOM 1458 C CA . ARG B 1 55 ? 0.72 -2.799 -5.336 1 97.25 55 ARG B CA 1
ATOM 1459 C C . ARG B 1 55 ? 1.26 -3.312 -6.664 1 97.25 55 ARG B C 1
ATOM 1461 O O . ARG B 1 55 ? 2.467 -3.51 -6.816 1 97.25 55 ARG B O 1
ATOM 1468 N N . PRO B 1 56 ? 0.374 -3.525 -7.676 1 96.25 56 PRO B N 1
ATOM 1469 C CA . PRO B 1 56 ? -1.081 -3.535 -7.512 1 96.25 56 PRO B CA 1
ATOM 1470 C C . PRO B 1 56 ? -1.584 -4.789 -6.797 1 96.25 56 PRO B C 1
ATOM 1472 O O . PRO B 1 56 ? -0.953 -5.844 -6.875 1 96.25 56 PRO B O 1
ATOM 1475 N N . ASN B 1 57 ? -2.701 -4.645 -6.09 1 96.06 57 ASN B N 1
ATOM 1476 C CA . ASN B 1 57 ? -3.25 -5.816 -5.41 1 96.06 57 ASN B CA 1
ATOM 1477 C C . ASN B 1 57 ? -4.285 -6.531 -6.273 1 96.06 57 ASN B C 1
ATOM 1479 O O . ASN B 1 57 ? -4.699 -7.648 -5.961 1 96.06 57 ASN B O 1
ATOM 1483 N N . SER B 1 58 ? -4.754 -5.84 -7.23 1 95.5 58 SER B N 1
ATOM 1484 C CA . SER B 1 58 ? -5.672 -6.402 -8.219 1 95.5 58 SER B CA 1
ATOM 1485 C C . SER B 1 58 ? -5.488 -5.742 -9.578 1 95.5 58 SER B C 1
ATOM 1487 O O . SER B 1 58 ? -4.918 -4.652 -9.672 1 95.5 58 SER B O 1
ATOM 1489 N N . GLY B 1 59 ? -5.914 -6.422 -10.594 1 94.62 59 GLY B N 1
ATOM 1490 C CA . GLY B 1 59 ? -5.801 -5.883 -11.938 1 94.62 59 GLY B CA 1
ATOM 1491 C C . GLY B 1 59 ? -6.043 -6.918 -13.023 1 94.62 59 GLY B C 1
ATOM 1492 O O . GLY B 1 59 ? -6.668 -7.953 -12.766 1 94.62 59 GLY B O 1
ATOM 1493 N N . ILE B 1 60 ? -5.656 -6.508 -14.211 1 95.12 60 ILE B N 1
ATOM 1494 C CA . ILE B 1 60 ? -5.777 -7.371 -15.375 1 95.12 60 ILE B CA 1
ATOM 1495 C C . ILE B 1 60 ? -4.406 -7.566 -16.016 1 95.12 60 ILE B C 1
ATOM 1497 O O . ILE B 1 60 ? -3.637 -6.613 -16.156 1 95.12 60 ILE B O 1
ATOM 1501 N N . VAL B 1 61 ? -4.129 -8.789 -16.25 1 96.81 61 VAL B N 1
ATOM 1502 C CA . VAL B 1 61 ? -2.941 -9.109 -17.031 1 96.81 61 VAL B CA 1
ATOM 1503 C C . VAL B 1 61 ? -3.344 -9.414 -18.469 1 96.81 61 VAL B C 1
ATOM 1505 O O . VAL B 1 61 ? -4.152 -10.312 -18.719 1 96.81 61 VAL B O 1
ATOM 1508 N N . GLU B 1 62 ? -2.779 -8.672 -19.422 1 96.88 62 GLU B N 1
ATOM 1509 C CA . GLU B 1 62 ? -3.098 -8.828 -20.828 1 96.88 62 GLU B CA 1
ATOM 1510 C C . GLU B 1 62 ? -2.52 -10.133 -21.375 1 96.88 62 GLU B C 1
ATOM 1512 O O . GLU B 1 62 ? -1.583 -10.695 -20.812 1 96.88 62 GLU B O 1
ATOM 1517 N N . PRO B 1 63 ? -3.137 -10.617 -22.547 1 97.69 63 PRO B N 1
ATOM 1518 C CA . PRO B 1 63 ? -2.568 -11.797 -23.188 1 97.69 63 PRO B CA 1
ATOM 1519 C C . PRO B 1 63 ? -1.071 -11.656 -23.469 1 97.69 63 PRO B C 1
ATOM 1521 O O . PRO B 1 63 ? -0.639 -10.672 -24.062 1 97.69 63 PRO B O 1
ATOM 1524 N N . ASN B 1 64 ? -0.31 -12.602 -22.969 1 98.69 64 ASN B N 1
ATOM 1525 C CA . ASN B 1 64 ? 1.135 -12.68 -23.156 1 98.69 64 ASN B CA 1
ATOM 1526 C C . ASN B 1 64 ? 1.851 -11.516 -22.469 1 98.69 64 ASN B C 1
ATOM 1528 O O . ASN B 1 64 ? 2.994 -11.203 -22.797 1 98.69 64 ASN B O 1
ATOM 1532 N N . GLY B 1 65 ? 1.182 -10.867 -21.609 1 98.44 65 GLY B N 1
ATOM 1533 C CA . GLY B 1 65 ? 1.748 -9.789 -20.828 1 98.44 65 GLY B CA 1
ATOM 1534 C C . GLY B 1 65 ? 2.154 -10.211 -19.422 1 98.44 65 GLY B C 1
ATOM 1535 O O . GLY B 1 65 ? 2.145 -11.406 -19.109 1 98.44 65 GLY B O 1
ATOM 1536 N N . ALA B 1 66 ? 2.594 -9.266 -18.641 1 98.69 66 ALA B N 1
ATOM 1537 C CA . ALA B 1 66 ? 2.986 -9.508 -17.25 1 98.69 66 ALA B CA 1
ATOM 1538 C C . ALA B 1 66 ? 2.783 -8.266 -16.406 1 98.69 66 ALA B C 1
ATOM 1540 O O . ALA B 1 66 ? 2.76 -7.145 -16.922 1 98.69 66 ALA B O 1
ATOM 1541 N N . VAL B 1 67 ? 2.605 -8.492 -15.211 1 97.69 67 VAL B N 1
ATOM 1542 C CA . VAL B 1 67 ? 2.502 -7.422 -14.227 1 97.69 67 VAL B CA 1
ATOM 1543 C C . VAL B 1 67 ? 3.461 -7.691 -13.062 1 97.69 67 VAL B C 1
ATOM 1545 O O . VAL B 1 67 ? 3.576 -8.828 -12.602 1 97.69 67 VAL B O 1
ATOM 1548 N N . GLU B 1 68 ? 4.227 -6.668 -12.688 1 96.88 68 GLU B N 1
ATOM 1549 C CA . GLU B 1 68 ? 5.074 -6.742 -11.5 1 96.88 68 GLU B CA 1
ATOM 1550 C C . GLU B 1 68 ? 4.34 -6.227 -10.266 1 96.88 68 GLU B C 1
ATOM 1552 O O . GLU B 1 68 ? 3.889 -5.078 -10.234 1 96.88 68 GLU B O 1
ATOM 1557 N N . VAL B 1 69 ? 4.254 -7.059 -9.312 1 97.5 69 VAL B N 1
ATOM 1558 C CA . VAL B 1 69 ? 3.59 -6.715 -8.055 1 97.5 69 VAL B CA 1
ATOM 1559 C C . VAL B 1 69 ? 4.633 -6.465 -6.969 1 97.5 69 VAL B C 1
ATOM 1561 O O . VAL B 1 69 ? 5.496 -7.309 -6.723 1 97.5 69 VAL B O 1
ATOM 1564 N N . ALA B 1 70 ? 4.621 -5.332 -6.375 1 97.5 70 ALA B N 1
ATOM 1565 C CA . ALA B 1 70 ? 5.473 -5.035 -5.227 1 97.5 70 ALA B CA 1
ATOM 1566 C C . ALA B 1 70 ? 4.773 -5.402 -3.918 1 97.5 70 ALA B C 1
ATOM 1568 O O . ALA B 1 70 ? 3.639 -4.988 -3.678 1 97.5 70 ALA B O 1
ATOM 1569 N N . VAL B 1 71 ? 5.402 -6.207 -3.15 1 98.12 71 VAL B N 1
ATOM 1570 C CA . VAL B 1 71 ? 4.941 -6.59 -1.818 1 98.12 71 VAL B CA 1
ATOM 1571 C C . VAL B 1 71 ? 5.832 -5.945 -0.759 1 98.12 71 VAL B C 1
ATOM 1573 O O . VAL B 1 71 ? 7.027 -6.234 -0.688 1 98.12 71 VAL B O 1
ATOM 1576 N N . MET B 1 72 ? 5.215 -5.078 0.018 1 97.75 72 MET B N 1
ATOM 1577 C CA . MET B 1 72 ? 5.988 -4.273 0.959 1 97.75 72 MET B CA 1
ATOM 1578 C C . MET B 1 72 ? 5.633 -4.629 2.398 1 97.75 72 MET B C 1
ATOM 1580 O O . MET B 1 72 ? 4.496 -4.426 2.832 1 97.75 72 MET B O 1
ATOM 1584 N N . LEU B 1 73 ? 6.66 -5.086 3.076 1 97.19 73 LEU B N 1
ATOM 1585 C CA . LEU B 1 73 ? 6.512 -5.477 4.477 1 97.19 73 LEU B CA 1
ATOM 1586 C C . LEU B 1 73 ? 6.852 -4.312 5.402 1 97.19 73 LEU B C 1
ATOM 1588 O O . LEU B 1 73 ? 7.953 -3.76 5.332 1 97.19 73 LEU B O 1
ATOM 1592 N N . GLN B 1 74 ? 5.906 -3.934 6.215 1 95.88 74 GLN B N 1
ATOM 1593 C CA . GLN B 1 74 ? 6.117 -2.865 7.184 1 95.88 74 GLN B CA 1
ATOM 1594 C C . GLN B 1 74 ? 7.086 -3.299 8.281 1 95.88 74 GLN B C 1
ATOM 1596 O O . GLN B 1 74 ? 7.152 -4.48 8.625 1 95.88 74 GLN B O 1
ATOM 1601 N N . PRO B 1 75 ? 7.844 -2.324 8.781 1 94.5 75 PRO B N 1
ATOM 1602 C CA . PRO B 1 75 ? 8.797 -2.662 9.844 1 94.5 75 PRO B CA 1
ATOM 1603 C C . PRO B 1 75 ? 8.125 -3.295 11.055 1 94.5 75 PRO B C 1
ATOM 1605 O O . PRO B 1 75 ? 6.973 -2.973 11.367 1 94.5 75 PRO B O 1
ATOM 1608 N N . PHE B 1 76 ? 8.898 -4.172 11.695 1 92.81 76 PHE B N 1
ATOM 1609 C CA . PHE B 1 76 ? 8.438 -4.805 12.922 1 92.81 76 PHE B CA 1
ATOM 1610 C C . PHE B 1 76 ? 9.609 -5.344 13.734 1 92.81 76 PHE B C 1
ATOM 1612 O O . PHE B 1 76 ? 10.75 -5.336 13.266 1 92.81 76 PHE B O 1
ATOM 1619 N N . GLU B 1 77 ? 9.266 -5.68 14.977 1 91.5 77 GLU B N 1
ATOM 1620 C CA . GLU B 1 77 ? 10.281 -6.324 15.812 1 91.5 77 GLU B CA 1
ATOM 1621 C C . GLU B 1 77 ? 10.406 -7.809 15.477 1 91.5 77 GLU B C 1
ATOM 1623 O O . GLU B 1 77 ? 9.578 -8.617 15.906 1 91.5 77 GLU B O 1
ATOM 1628 N N . TYR B 1 78 ? 11.414 -8.055 14.82 1 88.81 78 TYR B N 1
ATOM 1629 C CA . TYR B 1 78 ? 11.602 -9.414 14.336 1 88.81 78 TYR B CA 1
ATOM 1630 C C . TYR B 1 78 ? 12.164 -10.312 15.438 1 88.81 78 TYR B C 1
ATOM 1632 O O . TYR B 1 78 ? 13.133 -9.945 16.109 1 88.81 78 TYR B O 1
ATOM 1640 N N . ASP B 1 79 ? 11.531 -11.445 15.57 1 88.25 79 ASP B N 1
ATOM 1641 C CA . ASP B 1 79 ? 11.992 -12.516 16.453 1 88.25 79 ASP B CA 1
ATOM 1642 C C . ASP B 1 79 ? 12.391 -13.75 15.648 1 88.25 79 ASP B C 1
ATOM 1644 O O . ASP B 1 79 ? 11.531 -14.453 15.117 1 88.25 79 ASP B O 1
ATOM 1648 N N . PRO B 1 80 ? 13.688 -13.977 15.555 1 82.38 80 PRO B N 1
ATOM 1649 C CA . PRO B 1 80 ? 14.156 -15.102 14.75 1 82.38 80 PRO B CA 1
ATOM 1650 C C . PRO B 1 80 ? 13.57 -16.438 15.211 1 82.38 80 PRO B C 1
ATOM 1652 O O . PRO B 1 80 ? 13.578 -17.406 14.453 1 82.38 80 PRO B O 1
ATOM 1655 N N . LYS B 1 81 ? 13.062 -16.438 16.438 1 83.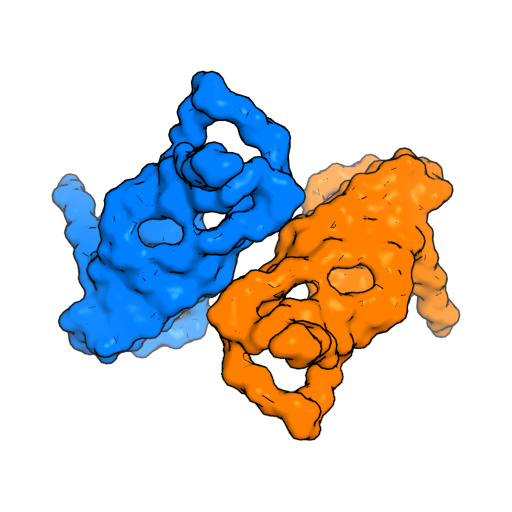5 81 LYS B N 1
ATOM 1656 C CA . LYS B 1 81 ? 12.492 -17.672 16.969 1 83.5 81 LYS B CA 1
ATOM 1657 C C . LYS B 1 81 ? 11.094 -17.922 16.406 1 83.5 81 LYS B C 1
ATOM 1659 O O . LYS B 1 81 ? 10.578 -19.047 16.469 1 83.5 81 LYS B O 1
ATOM 1664 N N . GLU B 1 82 ? 10.516 -16.828 15.914 1 78.81 82 GLU B N 1
ATOM 1665 C CA . GLU B 1 82 ? 9.164 -16.953 15.383 1 78.81 82 GLU B CA 1
ATOM 1666 C C . GLU B 1 82 ? 9.172 -17.125 13.867 1 78.81 82 GLU B C 1
ATOM 1668 O O . GLU B 1 82 ? 9.758 -16.312 13.148 1 78.81 82 GLU B O 1
ATOM 1673 N N . LYS B 1 83 ? 8.773 -18.312 13.461 1 79.19 83 LYS B N 1
ATOM 1674 C CA . LYS B 1 83 ? 8.641 -18.531 12.023 1 79.19 83 LYS B CA 1
ATOM 1675 C C . LYS B 1 83 ? 7.551 -17.656 11.422 1 79.19 83 LYS B C 1
ATOM 1677 O O . LYS B 1 83 ? 6.504 -17.453 12.039 1 79.19 83 LYS B O 1
ATOM 1682 N N . ALA B 1 84 ? 7.977 -17.188 10.297 1 80.56 84 ALA B N 1
ATOM 1683 C CA . ALA B 1 84 ? 6.961 -16.391 9.609 1 80.56 84 ALA B CA 1
ATOM 1684 C C . ALA B 1 84 ? 5.77 -17.25 9.203 1 80.56 84 ALA B C 1
ATOM 1686 O O . ALA B 1 84 ? 5.938 -18.312 8.617 1 80.56 84 ALA B O 1
ATOM 1687 N N . LYS B 1 85 ? 4.574 -16.859 9.555 1 91.19 85 LYS B N 1
ATOM 1688 C CA . LYS B 1 85 ? 3.369 -17.609 9.227 1 91.19 85 LYS B CA 1
ATOM 1689 C C . LYS B 1 85 ? 2.52 -16.859 8.203 1 91.19 85 LYS B C 1
ATOM 1691 O O . LYS B 1 85 ? 1.378 -17.25 7.934 1 91.19 85 LYS B O 1
ATOM 1696 N N . HIS B 1 86 ? 3.119 -15.875 7.633 1 96.81 86 HIS B N 1
ATOM 1697 C CA . HIS B 1 86 ? 2.355 -15.086 6.676 1 96.81 86 HIS B CA 1
ATOM 1698 C C . HIS B 1 86 ? 2.287 -15.781 5.32 1 96.81 86 HIS B C 1
ATOM 1700 O O . HIS B 1 86 ? 3.254 -16.422 4.895 1 96.81 86 HIS B O 1
ATOM 1706 N N . LYS B 1 87 ? 1.165 -15.641 4.66 1 97.81 87 LYS B N 1
ATOM 1707 C CA . LYS B 1 87 ? 0.953 -16.219 3.336 1 97.81 87 LYS B CA 1
ATOM 1708 C C . LYS B 1 87 ? 0.254 -15.234 2.408 1 97.81 87 LYS B C 1
ATOM 1710 O O . LYS B 1 87 ? -0.438 -14.32 2.869 1 97.81 87 LYS B O 1
ATOM 1715 N N . PHE B 1 88 ? 0.497 -15.445 1.138 1 97.88 88 PHE B N 1
ATOM 1716 C CA . PHE B 1 88 ? -0.226 -14.734 0.091 1 97.88 88 PHE B CA 1
ATOM 1717 C C . PHE B 1 88 ? -0.979 -15.711 -0.807 1 97.88 88 PHE B C 1
ATOM 1719 O O . PHE B 1 88 ? -0.541 -16.844 -1.003 1 97.88 88 PHE B O 1
ATOM 1726 N N . MET B 1 89 ? -2.074 -15.266 -1.267 1 97 89 MET B N 1
ATOM 1727 C CA . MET B 1 89 ? -2.865 -15.992 -2.254 1 97 89 MET B CA 1
ATOM 1728 C C . MET B 1 89 ? -3.117 -15.141 -3.488 1 97 89 MET B C 1
ATOM 1730 O O . MET B 1 89 ? -3.633 -14.023 -3.381 1 97 89 MET B O 1
ATOM 1734 N N . VAL B 1 90 ? -2.678 -15.609 -4.613 1 96.75 90 VAL B N 1
ATOM 1735 C CA . VAL B 1 90 ? -3.025 -14.992 -5.891 1 96.75 90 VAL 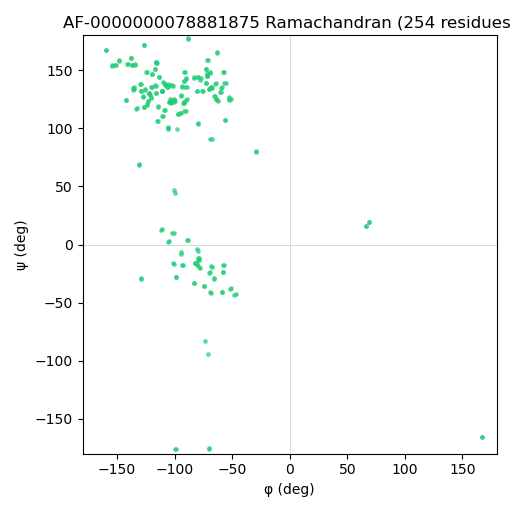B CA 1
ATOM 1736 C C . VAL B 1 90 ? -4.238 -15.695 -6.496 1 96.75 90 VAL B C 1
ATOM 1738 O O . VAL B 1 90 ? -4.16 -16.859 -6.867 1 96.75 90 VAL B O 1
ATOM 1741 N N . GLN B 1 91 ? -5.316 -14.961 -6.57 1 95.25 91 GLN B N 1
ATOM 1742 C CA . GLN B 1 91 ? -6.543 -15.484 -7.168 1 95.25 91 GLN B CA 1
ATOM 1743 C C . GLN B 1 91 ? -6.773 -14.875 -8.555 1 95.25 91 GLN B C 1
ATOM 1745 O O . GLN B 1 91 ? -6.586 -13.672 -8.75 1 95.25 91 GLN B O 1
ATOM 1750 N N . THR B 1 92 ? -7.195 -15.75 -9.5 1 95 92 THR B N 1
ATOM 1751 C CA . THR B 1 92 ? -7.348 -15.258 -10.859 1 95 92 THR B CA 1
ATOM 1752 C C . THR B 1 92 ? -8.625 -15.805 -11.492 1 95 92 THR B C 1
ATOM 1754 O O . THR B 1 92 ? -9.227 -16.75 -10.977 1 95 92 THR B O 1
ATOM 1757 N N . MET B 1 93 ? -9.055 -15.18 -12.469 1 92.5 93 MET B N 1
ATOM 1758 C CA . MET B 1 93 ? -10.125 -15.625 -13.359 1 92.5 93 MET B CA 1
ATOM 1759 C C . MET B 1 93 ? -9.977 -14.992 -14.742 1 92.5 93 MET B C 1
ATOM 1761 O O . MET B 1 93 ? -9.398 -13.914 -14.875 1 92.5 93 MET B O 1
ATOM 1765 N N . PHE B 1 94 ? -10.492 -15.672 -15.703 1 91.06 94 PHE B N 1
ATOM 1766 C CA . PHE B 1 94 ? -10.523 -15.078 -17.031 1 91.06 94 PHE B CA 1
ATOM 1767 C C . PHE B 1 94 ? -11.523 -13.93 -17.094 1 91.06 94 PHE B C 1
ATOM 1769 O O . PHE B 1 94 ? -12.625 -14.023 -16.547 1 91.06 94 PHE B O 1
ATOM 1776 N N . ALA B 1 95 ? -11.055 -12.82 -17.688 1 88.5 95 ALA B N 1
ATOM 1777 C CA . ALA B 1 95 ? -11.93 -11.656 -17.797 1 88.5 95 ALA B CA 1
ATOM 1778 C C . ALA B 1 95 ? -13.078 -11.93 -18.766 1 88.5 95 ALA B C 1
ATOM 1780 O O . ALA B 1 95 ? -12.875 -12.492 -19.844 1 88.5 95 ALA B O 1
ATOM 1781 N N . PRO B 1 96 ? -14.234 -11.547 -18.359 1 80.81 96 PRO B N 1
ATOM 1782 C CA . PRO B 1 96 ? -15.336 -11.68 -19.312 1 80.81 96 PRO B CA 1
ATOM 1783 C C . PRO B 1 96 ? -15.25 -10.664 -20.453 1 80.81 96 PRO B C 1
ATOM 1785 O O . PRO B 1 96 ? -14.594 -9.633 -20.312 1 80.81 96 PRO B O 1
ATOM 1788 N N . ASP B 1 97 ? -15.648 -10.961 -21.688 1 73.81 97 ASP B N 1
ATOM 1789 C CA . ASP B 1 97 ? -15.609 -10.125 -22.875 1 73.81 97 ASP B CA 1
ATOM 1790 C C . ASP B 1 97 ? -16.234 -8.758 -22.625 1 73.81 97 ASP B C 1
ATOM 1792 O O . ASP B 1 97 ? -15.805 -7.754 -23.188 1 73.81 97 ASP B O 1
ATOM 1796 N N . ASN B 1 98 ? -17.203 -8.641 -21.922 1 64.06 98 ASN B N 1
ATOM 1797 C CA . ASN B 1 98 ? -17.906 -7.383 -21.688 1 64.06 98 ASN B CA 1
ATOM 1798 C C . ASN B 1 98 ? -17.5 -6.75 -20.359 1 64.06 98 ASN B C 1
ATOM 1800 O O . ASN B 1 98 ? -18.297 -6.707 -19.422 1 64.06 98 ASN B O 1
ATOM 1804 N N . ILE B 1 99 ? -16.219 -6.734 -20.078 1 59.56 99 ILE B N 1
ATOM 1805 C CA . ILE B 1 99 ? -15.797 -6.43 -18.719 1 59.56 99 ILE B CA 1
ATOM 1806 C C . ILE B 1 99 ? -16.125 -4.973 -18.391 1 59.56 99 ILE B C 1
ATOM 1808 O O . ILE B 1 99 ? -15.664 -4.062 -19.078 1 59.56 99 ILE B O 1
ATOM 1812 N N . THR B 1 100 ? -17.281 -4.691 -17.844 1 60.03 100 THR B N 1
ATOM 1813 C CA . THR B 1 100 ? -17.484 -3.348 -17.312 1 60.03 100 THR B CA 1
ATOM 1814 C C . THR B 1 100 ? -16.656 -3.143 -16.047 1 60.03 100 THR B C 1
ATOM 1816 O O . THR B 1 100 ? -15.641 -2.459 -16.062 1 60.03 100 THR B O 1
ATOM 1819 N N . ASP B 1 101 ? -17.281 -3.377 -14.789 1 62.34 101 ASP B N 1
ATOM 1820 C CA . ASP B 1 101 ? -16.859 -2.967 -13.453 1 62.34 101 ASP B CA 1
ATOM 1821 C C . ASP B 1 101 ? -16.125 -4.098 -12.734 1 62.34 101 ASP B C 1
ATOM 1823 O O . ASP B 1 101 ? -16.734 -5.09 -12.336 1 62.34 101 ASP B O 1
ATOM 1827 N N . GLN B 1 102 ? -14.773 -4.121 -12.688 1 65.38 102 GLN B N 1
ATOM 1828 C CA . GLN B 1 102 ? -13.922 -5.137 -12.086 1 65.38 102 GLN B CA 1
ATOM 1829 C C . GLN B 1 102 ? -14.414 -5.512 -10.688 1 65.38 102 GLN B C 1
ATOM 1831 O O . GLN B 1 102 ? -14.438 -6.688 -10.328 1 65.38 102 GLN B O 1
ATOM 1836 N N . GLU B 1 103 ? -14.758 -4.551 -10.008 1 67.94 103 GLU B N 1
ATOM 1837 C CA . GLU B 1 103 ? -15.234 -4.855 -8.664 1 67.94 103 GLU B CA 1
ATOM 1838 C C . GLU B 1 103 ? -16.438 -5.797 -8.703 1 67.94 103 GLU B C 1
ATOM 1840 O O . GLU B 1 103 ? -16.531 -6.715 -7.891 1 67.94 103 GLU B O 1
ATOM 1845 N N . ASN B 1 104 ? -17.297 -5.602 -9.586 1 74.12 104 ASN B N 1
ATOM 1846 C CA . ASN B 1 104 ? -18.5 -6.43 -9.711 1 74.12 104 ASN B CA 1
ATOM 1847 C C . ASN B 1 104 ? -18.156 -7.836 -10.203 1 74.12 104 ASN B C 1
ATOM 1849 O O . ASN B 1 104 ? -18.828 -8.805 -9.844 1 74.12 104 ASN B O 1
ATOM 1853 N N . LEU B 1 105 ? -17.062 -7.945 -10.867 1 76.19 105 LEU B N 1
ATOM 1854 C CA . LEU B 1 105 ? -16.641 -9.227 -11.43 1 76.19 105 LEU B CA 1
ATOM 1855 C C . LEU B 1 105 ? -16.25 -10.203 -10.32 1 76.19 105 LEU B C 1
ATOM 1857 O O . LEU B 1 105 ? -16.672 -11.367 -10.336 1 76.19 105 LEU B O 1
ATOM 1861 N N . TRP B 1 106 ? -15.602 -9.781 -9.359 1 81.25 106 TRP B N 1
ATOM 1862 C CA . TRP B 1 106 ? -15.148 -10.656 -8.281 1 81.25 106 TRP B CA 1
ATOM 1863 C C . TRP B 1 106 ? -16.297 -11.047 -7.371 1 81.25 106 TRP B C 1
ATOM 1865 O O . TRP B 1 106 ? -16.328 -12.156 -6.82 1 81.25 106 TRP B O 1
ATOM 1875 N N . ARG B 1 107 ? -17.25 -10.078 -7.172 1 80 107 ARG B N 1
ATOM 1876 C CA . ARG B 1 107 ? -18.406 -10.32 -6.316 1 80 107 ARG B CA 1
ATOM 1877 C C . ARG B 1 107 ? -19.312 -11.391 -6.91 1 80 107 ARG B C 1
ATOM 1879 O O . ARG B 1 107 ? -19.906 -12.188 -6.184 1 80 107 ARG B O 1
ATOM 1886 N N . GLU B 1 108 ? -19.344 -11.523 -8.164 1 77.62 108 GLU B N 1
ATOM 1887 C CA . GLU B 1 108 ? -20.297 -12.398 -8.844 1 77.62 108 GLU B CA 1
ATOM 1888 C C . GLU B 1 108 ? -19.609 -13.664 -9.344 1 77.62 108 GLU B C 1
ATOM 1890 O O . GLU B 1 108 ? -20.266 -14.547 -9.914 1 77.62 108 GLU B O 1
ATOM 1895 N N . ALA B 1 109 ? -18.406 -13.844 -9.102 1 76.44 109 ALA B N 1
ATOM 1896 C CA . ALA B 1 109 ? -17.641 -14.953 -9.664 1 76.44 109 ALA B CA 1
ATOM 1897 C C . ALA B 1 109 ? -17.984 -16.266 -8.969 1 76.44 109 ALA B C 1
ATOM 1899 O O . ALA B 1 109 ? -18.078 -16.312 -7.742 1 76.44 109 ALA B O 1
ATOM 1900 N N . ASP B 1 110 ? -18.219 -17.188 -9.828 1 77.81 110 ASP B N 1
ATOM 1901 C CA . ASP B 1 110 ? -18.359 -18.562 -9.352 1 77.81 110 ASP B CA 1
ATOM 1902 C C . ASP B 1 110 ? -17.031 -19.109 -8.828 1 77.81 110 ASP B C 1
ATOM 1904 O O . ASP B 1 110 ? -15.984 -18.906 -9.453 1 77.81 110 ASP B O 1
ATOM 1908 N N . ALA B 1 111 ? -17.031 -19.766 -7.703 1 78.44 111 ALA B N 1
ATOM 1909 C CA . ALA B 1 111 ? -15.82 -20.297 -7.078 1 78.44 111 ALA B CA 1
ATOM 1910 C C . ALA B 1 111 ? -15.094 -21.266 -8.016 1 78.44 111 ALA B C 1
ATOM 1912 O O . ALA B 1 111 ? -13.867 -21.375 -7.969 1 78.44 111 ALA B O 1
ATOM 1913 N N . ASN B 1 112 ? -15.883 -21.812 -8.945 1 80.88 112 ASN B N 1
ATOM 1914 C CA . ASN B 1 112 ? -15.305 -22.797 -9.852 1 80.88 112 ASN B CA 1
ATOM 1915 C C . ASN B 1 112 ? -14.516 -22.125 -10.969 1 80.88 112 ASN B C 1
ATOM 1917 O O . ASN B 1 112 ? -13.742 -22.781 -11.672 1 80.88 112 ASN B O 1
ATOM 1921 N N . THR B 1 113 ? -14.68 -20.906 -11.102 1 82.12 113 THR B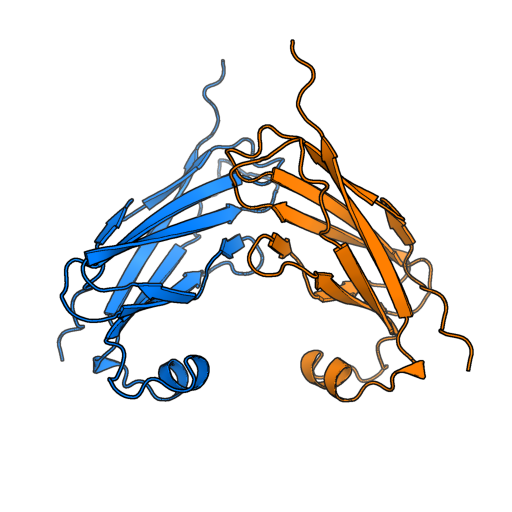 N 1
ATOM 1922 C CA . THR B 1 113 ? -13.961 -20.188 -12.148 1 82.12 113 THR B CA 1
ATOM 1923 C C . THR B 1 113 ? -12.672 -19.578 -11.609 1 82.12 113 THR B C 1
ATOM 1925 O O . THR B 1 113 ? -11.852 -19.078 -12.367 1 82.12 113 THR B O 1
ATOM 1928 N N . LEU B 1 114 ? -12.539 -19.688 -10.344 1 87.44 114 LEU B N 1
ATOM 1929 C CA . LEU B 1 114 ? -11.406 -19.031 -9.695 1 87.44 114 LEU B CA 1
ATOM 1930 C C . LEU B 1 114 ? -10.203 -19.969 -9.617 1 87.44 114 LEU B C 1
ATOM 1932 O O . LEU B 1 114 ? -10.359 -21.172 -9.383 1 87.44 114 LEU B O 1
ATOM 1936 N N . MET B 1 115 ? -9.07 -19.438 -9.938 1 91.06 115 MET B N 1
ATOM 1937 C CA . MET B 1 115 ? -7.789 -20.109 -9.75 1 91.06 115 MET B CA 1
ATOM 1938 C C . MET B 1 115 ? -6.988 -19.453 -8.633 1 91.06 115 MET B C 1
ATOM 1940 O O . MET B 1 115 ? -6.98 -18.219 -8.508 1 91.06 115 MET B O 1
ATOM 1944 N N . ASP B 1 116 ? -6.359 -20.359 -7.852 1 93.5 116 ASP B N 1
ATOM 1945 C CA . ASP B 1 116 ? -5.645 -19.828 -6.691 1 93.5 116 ASP B CA 1
ATOM 1946 C C . ASP B 1 116 ? -4.223 -20.375 -6.625 1 93.5 116 ASP B C 1
ATOM 1948 O O . ASP B 1 116 ? -3.982 -21.547 -6.953 1 93.5 116 ASP B O 1
ATOM 1952 N N . SER B 1 117 ? -3.277 -19.531 -6.301 1 95.56 117 SER B N 1
ATOM 1953 C CA . SER B 1 117 ? -1.914 -19.906 -5.941 1 95.56 117 SER B CA 1
ATOM 1954 C C . SER B 1 117 ? -1.524 -19.328 -4.582 1 95.56 117 SER B C 1
ATOM 1956 O O . SER B 1 117 ? -1.79 -18.156 -4.297 1 95.56 117 SER B O 1
ATOM 1958 N N . LYS B 1 118 ? -0.96 -20.188 -3.789 1 95.94 118 LYS B N 1
ATOM 1959 C CA . LYS B 1 118 ? -0.52 -19.766 -2.465 1 95.94 118 LYS B CA 1
ATOM 1960 C C . LYS B 1 118 ? 1 -19.641 -2.402 1 95.94 118 LYS B C 1
ATOM 1962 O O . LYS B 1 118 ? 1.718 -20.469 -2.959 1 95.94 118 LYS B O 1
ATOM 1967 N N . LEU B 1 119 ? 1.443 -18.609 -1.836 1 97 119 LEU B N 1
ATOM 1968 C CA . LEU B 1 119 ? 2.861 -18.391 -1.57 1 97 119 LEU B CA 1
ATOM 1969 C C . LEU B 1 119 ? 3.113 -18.219 -0.076 1 97 119 LEU B C 1
ATOM 1971 O O . LEU B 1 119 ? 2.355 -17.531 0.614 1 97 119 LEU B O 1
ATOM 1975 N N . LYS B 1 120 ? 4.098 -18.844 0.392 1 97.38 120 LYS B N 1
ATOM 1976 C CA . LYS B 1 120 ? 4.527 -18.656 1.773 1 97.38 120 LYS B CA 1
ATOM 1977 C C . LYS B 1 120 ? 5.578 -17.547 1.872 1 97.38 120 LYS B C 1
ATOM 1979 O O . LYS B 1 120 ? 6.426 -17.406 0.988 1 97.38 120 LYS B O 1
ATOM 1984 N N . CYS B 1 121 ? 5.586 -16.859 2.957 1 96.31 121 CYS B N 1
ATOM 1985 C CA . CYS B 1 121 ? 6.609 -15.852 3.215 1 96.31 121 CYS B CA 1
ATOM 1986 C C . CYS B 1 121 ? 7.789 -16.453 3.971 1 96.31 121 CYS B C 1
ATOM 1988 O O . CYS B 1 121 ? 7.602 -17.266 4.875 1 96.31 121 CYS B O 1
ATOM 1990 N N . VAL B 1 122 ? 8.914 -16 3.566 1 95.69 122 VAL B N 1
ATOM 1991 C CA . VAL B 1 122 ? 10.141 -16.438 4.23 1 95.69 122 VAL B CA 1
ATOM 1992 C C . VAL B 1 122 ? 10.953 -15.211 4.645 1 95.69 122 VAL B C 1
ATOM 1994 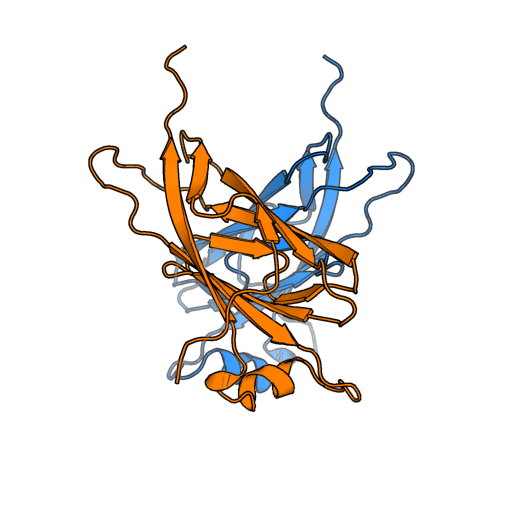O O . VAL B 1 122 ? 11.242 -14.336 3.82 1 95.69 122 VAL B O 1
ATOM 1997 N N . PHE B 1 123 ? 11.328 -15.156 5.906 1 94.88 123 PHE B N 1
ATOM 1998 C CA . PHE B 1 123 ? 12.156 -14.078 6.426 1 94.88 123 PHE B CA 1
ATOM 1999 C C . PHE B 1 123 ? 13.609 -14.523 6.547 1 94.88 123 PHE B C 1
ATOM 2001 O O . PHE B 1 123 ? 13.898 -15.555 7.164 1 94.88 123 PHE B O 1
ATOM 2008 N N . GLU B 1 124 ? 14.43 -13.711 5.887 1 91.56 124 GLU B N 1
ATOM 2009 C CA . GLU B 1 124 ? 15.859 -13.977 5.93 1 91.56 124 GLU B CA 1
ATOM 2010 C C . GLU B 1 124 ? 16.625 -12.844 6.609 1 91.56 124 GLU B C 1
ATOM 2012 O O . GLU B 1 124 ? 16.281 -11.672 6.422 1 91.56 124 GLU B O 1
ATOM 2017 N N . LEU B 1 125 ? 17.594 -13.102 7.492 1 86.25 125 LEU B N 1
ATOM 2018 C CA . LEU B 1 125 ? 18.453 -12.078 8.102 1 86.25 125 LEU B CA 1
ATOM 2019 C C . LEU B 1 125 ? 19.703 -11.859 7.262 1 86.25 125 LEU B C 1
ATOM 2021 O O . LEU B 1 125 ? 20.203 -12.781 6.609 1 86.25 125 LEU B O 1
ATOM 2025 N N . PRO B 1 126 ? 20.094 -10.523 7.25 1 79.12 126 PRO B N 1
ATOM 2026 C CA . PRO B 1 126 ? 21.328 -10.25 6.52 1 79.12 126 PRO B CA 1
ATOM 2027 C C . PRO B 1 126 ? 22.531 -11.016 7.078 1 79.12 126 PRO B C 1
ATOM 2029 O O . PRO B 1 126 ? 22.562 -11.312 8.273 1 79.12 126 PRO B O 1
ATOM 2032 N N . ALA B 1 127 ? 23.266 -11.57 6.09 1 67 127 ALA B N 1
ATOM 2033 C CA . ALA B 1 127 ? 24.453 -12.312 6.496 1 67 127 ALA B CA 1
ATOM 2034 C C . ALA B 1 127 ? 25.375 -11.438 7.336 1 67 127 ALA B C 1
ATOM 2036 O O . ALA B 1 127 ? 25.438 -10.219 7.141 1 67 127 ALA B O 1
ATOM 2037 N N . ASP B 1 128 ? 25.469 -11.656 8.625 1 58.59 128 ASP B N 1
ATOM 2038 C CA . ASP B 1 128 ? 26.484 -10.977 9.43 1 58.59 128 ASP B CA 1
ATOM 2039 C C . ASP B 1 128 ? 27.719 -10.656 8.586 1 58.59 128 ASP B C 1
ATOM 2041 O O . ASP B 1 128 ? 28.281 -11.539 7.941 1 58.59 128 ASP B O 1
ATOM 2045 N N . ASN B 1 129 ? 27.609 -9.57 7.816 1 42.72 129 ASN B N 1
ATOM 2046 C CA . ASN B 1 129 ? 29 -9.258 7.535 1 42.72 129 ASN B CA 1
ATOM 2047 C C . ASN B 1 129 ? 29.766 -8.945 8.812 1 42.72 129 ASN B C 1
ATOM 2049 O O . ASN B 1 129 ? 29.25 -8.297 9.719 1 42.72 129 ASN B O 1
#

Solvent-accessible surface area (backbone atoms only — not comparable to full-atom values): 14529 Å² total; per-residue (Å²): 130,83,76,42,73,56,74,56,48,52,42,61,65,51,54,46,61,39,66,39,83,33,76,46,73,35,73,32,69,39,36,41,32,26,79,46,88,50,43,32,32,40,37,60,45,55,78,46,66,88,48,47,47,58,46,66,38,56,52,73,33,46,51,64,31,63,45,74,26,40,37,34,35,54,51,52,91,78,51,91,86,55,76,66,81,45,36,37,34,43,35,31,33,72,55,61,92,79,70,80,58,68,72,57,52,67,76,68,53,55,76,78,58,38,14,63,45,62,26,40,42,42,80,40,71,61,73,81,122,128,81,77,41,74,56,73,57,48,51,41,60,65,50,55,46,61,39,66,38,82,34,79,46,73,35,75,31,69,38,36,41,30,24,79,47,88,50,43,32,31,40,38,58,45,56,78,45,66,90,46,46,48,58,46,65,36,57,52,72,32,45,52,65,32,64,45,73,25,41,36,33,35,55,51,53,90,79,50,90,87,56,74,65,82,45,36,36,35,45,35,32,33,72,55,59,92,78,67,78,59,68,72,57,50,66,74,68,52,56,76,77,59,37,15,63,45,60,27,40,42,41,78,40,70,62,74,84,120

Foldseek 3Di:
DDADADQWDKVVFAAWEWEDPLQAKTKTKIKTFHQAQFKKKKAKDKPCVVFWDKVPRIDIAHHRGMDMIIIIGHGDNDDPVDWQPMKMKMKMATADPVRDDVVVDVVPDDSRRIHIGMYYYGYHYPDPD/DDADADQWDKVVFAAWEWEDPLQAKTKTKIKTFHQAQFKKKKAKDKPCVVFWDKPPRIDIAHHRGMDMIIIIGHGDNDDPVDWQAMKMKMKMATADPVRDPVVVDVVPDDSRRIHIGMYYYGYHYPDPD

Organism: Nematostella vectensis (NCBI:txid45351)

Nearest PDB structures (foldseek):
  6tqr-assembly4_D  TM=9.866E-01  e=4.783E-19  Homo sapiens
  1z9l-assembly1_A  TM=9.432E-01  e=4.955E-18  Rattus norvegicus
  3ikk-assembly1_B  TM=9.716E-01  e=2.613E-17  Homo sapiens
  2rr3-assembly1_A  TM=9.282E-01  e=2.122E-17  Homo sapiens
  2cri-assembly1_A  TM=9.198E-01  e=1.401E-17  Mus musculus

Sequence (258 aa):
MAKQEQVLKLDPAIELKFRGPFTEVVTSSLRLANPSEKRVCFKVKTTAPKRYCVRPNSGIVEPNGAVEVAVMLQPFEYDPKEKAKHKFMVQTMFAPDNITDQENLWREADANTLMDSKLKCVFELPADNMAKQEQVLKLDPAIELKFRGPFTEVVTSSLRLANPSEKRVCFKVKTTAPKRYCVRPNSGIVEPNGAVEVAVMLQPFEYDPKEKAKHKFMVQTMFAPDNITDQENLWREADANTLMDSKLKCVFELPADN

Radius of gyration: 20.52 Å; Cα contacts (8 Å, |Δi|>4): 541; chains: 2; bounding box: 51×60×49 Å